Protein AF-A0A3P6TK53-F1 (afdb_monomer_lite)

Foldseek 3Di:
DVVLLCCCPVPPPSVVVQLPDLPVCVVLVVLLLLLLVCLVPVVDPQVVSPLSNLSSLQSLLSQLLDPSSLQSQQVAKDQDQCSNPVVDRPGIGGNNLSLLVSLLSNLLSCLVHPVDLSSNVSSLLSLLSSLLNDFLHDLVSLLSLVVSLVSLVVVLVVLVVVLVVVVVPDPDDPPVNVVSVVSNVSSVVSNLSSLSSLQSNCLRYQLRCLSNLVNCLVVVVSLVVCCPPPSCPQSSVQSVVSNVQLVVQLVVDDPPDDPVVSSVSSNVSSVVDDSPPHDDDDRSRDHDDDDPVCCLVVVVVVVLCCCVVPPDDDDLVPDPPDDSVSND

Radius of gyration: 22.24 Å; chains: 1; bounding box: 60×51×64 Å

Structure (mmCIF, N/CA/C/O backbone):
data_AF-A0A3P6TK53-F1
#
_entry.id   AF-A0A3P6TK53-F1
#
loop_
_atom_site.group_PDB
_atom_site.id
_atom_site.type_symbol
_atom_site.label_atom_id
_atom_site.label_alt_id
_atom_site.label_comp_id
_atom_site.label_asym_id
_atom_site.label_entity_id
_atom_site.label_seq_id
_atom_site.pdbx_PDB_ins_code
_atom_site.Cartn_x
_atom_site.Cartn_y
_atom_site.Cartn_z
_atom_site.occupancy
_atom_site.B_iso_or_equiv
_atom_site.auth_seq_id
_atom_site.auth_comp_id
_atom_site.auth_asym_id
_atom_site.auth_atom_id
_atom_site.pdbx_PDB_model_num
ATOM 1 N N . MET A 1 1 ? 10.081 -8.784 -17.704 1.00 89.56 1 MET A N 1
ATOM 2 C CA . MET A 1 1 ? 9.456 -7.569 -17.137 1.00 89.56 1 MET A CA 1
ATOM 3 C C . MET A 1 1 ? 9.250 -6.487 -18.185 1.00 89.56 1 MET A C 1
ATOM 5 O O . MET A 1 1 ? 8.105 -6.107 -18.363 1.00 89.56 1 MET A O 1
ATOM 9 N N . LEU A 1 2 ? 10.278 -6.064 -18.935 1.00 90.94 2 LEU A N 1
ATOM 10 C CA . LEU A 1 2 ? 10.131 -5.033 -19.982 1.00 90.94 2 LEU A CA 1
ATOM 11 C C . LEU A 1 2 ? 8.983 -5.291 -20.967 1.00 90.94 2 LEU A C 1
ATOM 13 O O . LEU A 1 2 ? 8.148 -4.424 -21.183 1.00 90.94 2 LEU A O 1
ATOM 17 N N . PHE A 1 3 ? 8.911 -6.504 -21.519 1.00 92.56 3 PHE A N 1
ATOM 18 C CA . PHE A 1 3 ? 7.850 -6.872 -22.457 1.00 92.56 3 PHE A CA 1
ATOM 19 C C . PHE A 1 3 ? 6.448 -6.777 -21.836 1.00 92.56 3 PHE A C 1
ATOM 21 O O . PHE A 1 3 ? 5.537 -6.236 -22.452 1.00 92.56 3 PHE A O 1
ATOM 28 N N . LEU A 1 4 ? 6.292 -7.238 -20.589 1.00 95.00 4 LEU A N 1
ATOM 29 C CA . LEU A 1 4 ? 5.027 -7.142 -19.857 1.00 95.00 4 LEU A CA 1
ATOM 30 C C . LEU A 1 4 ? 4.615 -5.680 -19.643 1.00 95.00 4 LEU A C 1
ATOM 32 O O . LEU A 1 4 ? 3.465 -5.337 -19.899 1.00 95.00 4 LEU A O 1
ATOM 36 N N . TYR A 1 5 ? 5.556 -4.832 -19.222 1.00 94.44 5 TYR A N 1
ATOM 37 C CA . TYR A 1 5 ? 5.340 -3.390 -19.107 1.00 94.44 5 TYR A CA 1
ATOM 38 C C . TYR A 1 5 ? 4.863 -2.794 -20.438 1.00 94.44 5 TYR A C 1
ATOM 40 O O . TYR A 1 5 ? 3.808 -2.168 -20.475 1.00 94.44 5 TYR A O 1
ATOM 48 N N . MET A 1 6 ? 5.583 -3.049 -21.537 1.00 92.88 6 MET A N 1
ATOM 49 C CA . MET A 1 6 ? 5.241 -2.507 -22.856 1.00 92.88 6 MET A CA 1
ATOM 50 C C . MET A 1 6 ? 3.838 -2.923 -23.300 1.00 92.88 6 MET A C 1
ATOM 52 O O . MET A 1 6 ? 3.076 -2.086 -23.779 1.00 92.88 6 MET A O 1
ATOM 56 N N . LEU A 1 7 ? 3.470 -4.193 -23.105 1.00 96.31 7 LEU A N 1
ATOM 57 C CA . LEU A 1 7 ? 2.136 -4.682 -23.444 1.00 96.31 7 LEU A CA 1
ATOM 58 C C . LEU A 1 7 ? 1.043 -4.034 -22.585 1.00 96.31 7 LEU A C 1
ATOM 60 O O . LEU A 1 7 ? 0.040 -3.587 -23.128 1.00 96.31 7 LEU A O 1
ATOM 64 N N . LEU A 1 8 ? 1.222 -3.951 -21.265 1.00 95.56 8 LEU A N 1
ATOM 65 C CA . LEU A 1 8 ? 0.212 -3.362 -20.376 1.00 95.56 8 LEU A CA 1
ATOM 66 C C . LEU A 1 8 ? 0.068 -1.847 -20.566 1.00 95.56 8 LEU A C 1
ATOM 68 O O . LEU A 1 8 ? -1.042 -1.315 -20.500 1.00 95.56 8 LEU A O 1
ATOM 72 N N . HIS A 1 9 ? 1.177 -1.147 -20.799 1.00 93.94 9 HIS A N 1
ATOM 73 C CA . HIS A 1 9 ? 1.177 0.301 -20.940 1.00 93.94 9 HIS A CA 1
ATOM 74 C C . HIS A 1 9 ? 0.679 0.739 -22.325 1.00 93.94 9 HIS A C 1
ATOM 76 O O . HIS A 1 9 ? -0.240 1.554 -22.416 1.00 93.94 9 HIS A O 1
ATOM 82 N N . ARG A 1 10 ? 1.237 0.171 -23.405 1.00 94.00 10 ARG A N 1
ATOM 83 C CA . ARG A 1 10 ? 0.987 0.626 -24.786 1.00 94.00 10 ARG A CA 1
ATOM 84 C C . ARG A 1 10 ? -0.174 -0.090 -25.477 1.00 94.00 10 ARG A C 1
ATOM 86 O O . ARG A 1 10 ? -0.732 0.461 -26.421 1.00 94.00 10 ARG A O 1
ATOM 93 N N . ASN A 1 11 ? -0.556 -1.294 -25.043 1.00 96.00 11 ASN A N 1
ATOM 94 C CA . ASN A 1 11 ? -1.630 -2.065 -25.672 1.00 96.00 11 ASN A CA 1
ATOM 95 C C . ASN A 1 11 ? -2.849 -2.181 -24.744 1.00 96.00 11 ASN A C 1
ATOM 97 O O . ASN A 1 11 ? -2.966 -3.097 -23.929 1.00 96.00 11 ASN A O 1
ATOM 101 N N . VAL A 1 12 ? -3.800 -1.259 -24.920 1.00 94.25 12 VAL A N 1
ATOM 102 C CA . VAL A 1 12 ? -5.053 -1.222 -24.146 1.00 94.25 12 VAL A CA 1
ATOM 103 C C . VAL A 1 12 ? -5.859 -2.517 -24.304 1.00 94.25 12 VAL A C 1
ATOM 105 O O . VAL A 1 12 ? -6.433 -2.995 -23.330 1.00 94.25 12 VAL A O 1
ATOM 108 N N . GLY A 1 13 ? -5.860 -3.131 -25.492 1.00 96.69 13 GLY A N 1
ATOM 109 C CA . GLY A 1 13 ? -6.546 -4.405 -25.729 1.00 96.69 13 GLY A CA 1
ATOM 110 C C . GLY A 1 13 ? -5.960 -5.546 -24.896 1.00 96.69 13 GLY A C 1
ATOM 111 O O . GLY A 1 13 ? -6.702 -6.285 -24.251 1.00 96.69 13 GLY A O 1
ATOM 112 N N . PHE A 1 14 ? -4.629 -5.648 -24.841 1.00 96.12 14 PHE A N 1
ATOM 113 C CA . PHE A 1 14 ? -3.950 -6.619 -23.982 1.00 96.12 14 PHE A CA 1
ATOM 114 C C . PHE A 1 14 ? -4.209 -6.340 -22.499 1.00 96.12 14 PHE A C 1
ATOM 116 O O . PHE A 1 14 ? -4.504 -7.271 -21.751 1.00 96.12 14 PHE A O 1
ATOM 123 N N . ARG A 1 15 ? -4.153 -5.072 -22.071 1.00 95.50 15 ARG A N 1
ATOM 124 C CA . ARG A 1 15 ? -4.458 -4.686 -20.686 1.00 95.50 15 ARG A CA 1
ATOM 125 C C . ARG A 1 15 ? -5.877 -5.094 -20.285 1.00 95.50 15 ARG A C 1
ATOM 127 O O . ARG A 1 15 ? -6.039 -5.769 -19.274 1.00 95.50 15 ARG A O 1
ATOM 134 N N . ASN A 1 16 ? -6.879 -4.774 -21.102 1.00 94.56 16 ASN A N 1
ATOM 135 C CA . ASN A 1 16 ? -8.273 -5.148 -20.846 1.00 94.56 16 ASN A CA 1
ATOM 136 C C . ASN A 1 16 ? -8.457 -6.671 -20.821 1.00 94.56 16 ASN A C 1
ATOM 138 O O . ASN A 1 16 ? -9.154 -7.201 -19.957 1.00 94.56 16 ASN A O 1
ATOM 142 N N . TYR A 1 17 ? -7.791 -7.391 -21.730 1.00 94.00 17 TYR A N 1
ATOM 143 C CA . TYR A 1 17 ? -7.782 -8.850 -21.714 1.00 94.00 17 TYR A CA 1
ATOM 144 C C . TYR A 1 17 ? -7.223 -9.394 -20.396 1.00 94.00 17 TYR A C 1
ATOM 146 O O . TYR A 1 17 ? -7.863 -10.249 -19.792 1.00 94.00 17 TYR A O 1
ATOM 154 N N . VAL A 1 18 ? -6.078 -8.889 -19.921 1.00 93.88 18 VAL A N 1
ATOM 155 C CA . VAL A 1 18 ? -5.490 -9.301 -18.637 1.00 93.88 18 VAL A CA 1
ATOM 156 C C . VAL A 1 18 ? -6.459 -9.034 -17.489 1.00 93.88 18 VAL A C 1
ATOM 158 O O . VAL A 1 18 ? -6.739 -9.958 -16.730 1.00 93.88 18 VAL A O 1
ATOM 161 N N . LEU A 1 19 ? -7.013 -7.822 -17.401 1.00 93.12 19 LEU A N 1
ATOM 162 C CA . LEU A 1 19 ? -7.935 -7.415 -16.333 1.00 93.12 19 LEU A CA 1
ATOM 163 C C . LEU A 1 19 ? -9.238 -8.231 -16.316 1.00 93.12 19 LEU A C 1
ATOM 165 O O . LEU A 1 19 ? -9.807 -8.435 -15.254 1.00 93.12 19 LEU A O 1
ATOM 169 N N . SER A 1 20 ? -9.672 -8.783 -17.453 1.00 91.12 20 SER A N 1
ATOM 170 C CA . SER A 1 20 ? -10.846 -9.671 -17.520 1.00 91.12 20 SER A CA 1
ATOM 171 C C . SER A 1 20 ? -10.611 -11.105 -17.013 1.00 91.12 20 SER A C 1
ATOM 173 O O . SER A 1 20 ? -11.550 -11.901 -16.947 1.00 91.12 20 SER A O 1
ATOM 175 N N . ARG A 1 21 ? -9.367 -11.490 -16.689 1.00 90.19 21 ARG A N 1
ATOM 176 C CA . ARG A 1 21 ? -9.045 -12.860 -16.257 1.00 90.19 21 ARG A CA 1
ATOM 177 C C . ARG A 1 21 ? -9.350 -13.058 -14.775 1.00 90.19 21 ARG A C 1
ATOM 179 O O . ARG A 1 21 ? -9.075 -12.202 -13.950 1.00 90.19 21 ARG A O 1
ATOM 186 N N . ILE A 1 22 ? -9.808 -14.258 -14.426 1.00 83.06 22 ILE A N 1
ATOM 187 C CA . ILE A 1 22 ? -10.027 -14.671 -13.028 1.00 83.06 22 ILE A CA 1
ATOM 188 C C . ILE A 1 2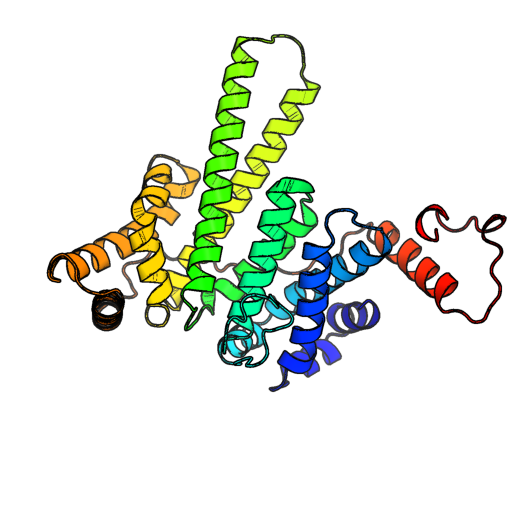2 ? -8.741 -15.097 -12.307 1.00 83.06 22 ILE A C 1
ATOM 190 O O . ILE A 1 22 ? -8.696 -15.108 -11.088 1.00 83.06 22 ILE A O 1
ATOM 194 N N . ASN A 1 23 ? -7.702 -15.469 -13.059 1.00 90.81 23 ASN A N 1
ATOM 195 C CA . ASN A 1 23 ? -6.473 -16.078 -12.545 1.00 90.81 23 ASN A CA 1
ATOM 196 C C . ASN A 1 23 ? -5.289 -15.089 -12.551 1.00 90.81 23 ASN A C 1
ATOM 198 O O . ASN A 1 23 ? -4.189 -15.411 -13.026 1.00 90.81 23 ASN A O 1
ATOM 202 N N . LEU A 1 24 ? -5.554 -13.853 -12.115 1.00 91.94 24 LEU A N 1
ATOM 203 C CA . LEU A 1 24 ? -4.608 -12.731 -12.123 1.00 91.94 24 LEU A CA 1
ATOM 204 C C . LEU A 1 24 ? -3.374 -12.994 -11.254 1.00 91.94 24 LEU A C 1
ATOM 206 O O . LEU A 1 24 ? -2.284 -12.519 -11.573 1.00 91.94 24 LEU A O 1
ATOM 210 N N . GLU A 1 25 ? -3.494 -13.813 -10.212 1.00 94.44 25 GLU A N 1
ATOM 211 C CA . GLU A 1 25 ? -2.391 -14.219 -9.345 1.00 94.44 25 GLU A CA 1
ATOM 212 C C . GLU A 1 25 ? -1.242 -14.876 -10.112 1.00 94.44 25 GLU A C 1
ATOM 214 O O . GLU A 1 25 ? -0.083 -14.682 -9.751 1.00 94.44 25 GLU A O 1
ATOM 219 N N . LYS A 1 26 ? -1.522 -15.571 -11.224 1.00 94.25 26 LYS A N 1
ATOM 220 C CA . LYS A 1 26 ? -0.471 -16.174 -12.063 1.00 94.25 26 LYS A CA 1
ATOM 221 C C . LYS A 1 26 ? 0.441 -15.132 -12.712 1.00 94.25 26 LYS A C 1
ATOM 223 O O . LYS A 1 26 ? 1.589 -15.442 -13.019 1.00 94.25 26 LYS A O 1
ATOM 228 N N . LEU A 1 27 ? -0.060 -13.915 -12.923 1.00 95.56 27 LEU A N 1
ATOM 229 C CA . LEU A 1 27 ? 0.718 -12.783 -13.425 1.00 95.56 27 LEU A CA 1
ATOM 230 C C . LEU A 1 27 ? 1.320 -11.970 -12.276 1.00 95.56 27 LEU A C 1
ATOM 232 O O . LEU A 1 27 ? 2.499 -11.627 -12.310 1.00 95.56 27 LEU A O 1
ATOM 236 N N . VAL A 1 28 ? 0.510 -11.664 -11.262 1.00 96.94 28 VAL A N 1
ATOM 237 C CA . VAL A 1 28 ? 0.869 -10.739 -10.181 1.00 96.94 28 VAL A CA 1
ATOM 238 C C . VAL A 1 28 ? 1.881 -11.357 -9.220 1.00 96.94 28 VAL A C 1
ATOM 240 O O . VAL A 1 28 ? 2.810 -10.676 -8.797 1.00 96.94 28 VAL A O 1
ATOM 243 N N . LEU A 1 29 ? 1.756 -12.645 -8.886 1.00 96.31 29 LEU A N 1
ATOM 244 C CA . LEU A 1 29 ? 2.629 -13.286 -7.902 1.00 96.31 29 LEU A CA 1
ATOM 245 C C . LEU A 1 29 ? 4.108 -13.294 -8.344 1.00 96.31 29 LEU A C 1
ATOM 247 O O . LEU A 1 29 ? 4.950 -12.863 -7.555 1.00 96.31 29 LEU A O 1
ATOM 251 N N . PRO A 1 30 ? 4.464 -13.651 -9.599 1.00 96.06 30 PRO A N 1
ATOM 252 C CA . PRO A 1 30 ? 5.833 -13.480 -10.093 1.00 96.06 30 PRO A CA 1
ATOM 253 C C . PRO A 1 30 ? 6.341 -12.031 -10.038 1.00 96.06 30 PRO A C 1
ATOM 255 O O . PRO A 1 30 ? 7.507 -11.802 -9.718 1.00 96.06 30 PRO A O 1
ATOM 258 N N . VAL A 1 31 ? 5.479 -11.046 -10.317 1.00 96.88 31 VAL A N 1
ATOM 259 C CA . VAL A 1 31 ? 5.827 -9.614 -10.235 1.00 96.88 31 VAL A CA 1
ATOM 260 C C . VAL A 1 31 ? 6.132 -9.217 -8.783 1.00 96.88 31 VAL A C 1
ATOM 262 O O . VAL A 1 31 ? 7.132 -8.547 -8.522 1.00 96.88 31 VAL A O 1
ATOM 265 N N . LEU A 1 32 ? 5.341 -9.697 -7.819 1.00 96.56 32 LEU A N 1
ATOM 266 C CA . LEU A 1 32 ? 5.585 -9.481 -6.390 1.00 96.56 32 LEU A CA 1
ATOM 267 C C . LEU A 1 32 ? 6.860 -10.159 -5.888 1.00 96.56 32 LEU A C 1
ATOM 269 O O . LEU A 1 32 ? 7.554 -9.588 -5.047 1.00 96.56 32 LEU A O 1
ATOM 273 N N . ILE A 1 33 ? 7.205 -11.337 -6.410 1.00 94.12 33 ILE A N 1
ATOM 274 C CA . ILE A 1 33 ? 8.465 -12.016 -6.082 1.00 94.12 33 ILE A CA 1
ATOM 275 C C . ILE A 1 33 ? 9.661 -11.175 -6.548 1.00 94.12 33 ILE A C 1
ATOM 277 O O . ILE A 1 33 ? 10.607 -10.991 -5.782 1.00 94.12 33 ILE A O 1
ATOM 281 N N . VAL A 1 34 ? 9.606 -10.605 -7.761 1.00 93.19 34 VAL A N 1
ATOM 282 C CA . VAL A 1 34 ? 10.645 -9.685 -8.268 1.00 93.19 34 VAL A CA 1
ATOM 283 C C . VAL A 1 34 ? 10.807 -8.482 -7.337 1.00 93.19 34 VAL A C 1
ATOM 285 O O . VAL A 1 34 ? 11.928 -8.163 -6.936 1.00 93.19 34 VAL A O 1
ATOM 288 N N . LEU A 1 35 ? 9.696 -7.856 -6.942 1.00 92.94 35 LEU A N 1
ATOM 289 C CA . LEU A 1 35 ? 9.684 -6.722 -6.014 1.00 92.94 35 LEU A CA 1
ATOM 290 C C . LEU A 1 35 ? 10.264 -7.084 -4.641 1.00 92.94 35 LEU A C 1
ATOM 292 O O . LEU A 1 35 ? 11.129 -6.378 -4.120 1.00 92.94 35 LEU A O 1
ATOM 296 N N . ASN A 1 36 ? 9.829 -8.202 -4.062 1.00 91.50 36 ASN A N 1
ATOM 297 C CA . ASN A 1 36 ? 10.272 -8.646 -2.744 1.00 91.50 36 ASN A CA 1
ATOM 298 C C . ASN A 1 36 ? 11.761 -9.013 -2.721 1.00 91.50 36 ASN A C 1
ATOM 300 O O . ASN A 1 36 ? 12.475 -8.628 -1.794 1.00 91.50 36 ASN A O 1
ATOM 304 N N . ASN A 1 37 ? 12.241 -9.722 -3.743 1.00 88.62 37 ASN A N 1
ATOM 305 C CA . ASN A 1 37 ? 13.650 -10.093 -3.853 1.00 88.62 37 ASN A CA 1
ATOM 306 C C . ASN A 1 37 ? 14.525 -8.855 -4.052 1.00 88.62 37 ASN A C 1
ATOM 308 O O . ASN A 1 37 ? 15.522 -8.693 -3.350 1.00 88.62 37 ASN A O 1
ATOM 312 N N . GLY A 1 38 ? 14.104 -7.939 -4.929 1.00 82.12 38 GLY A N 1
ATOM 313 C CA . GLY A 1 38 ? 14.791 -6.667 -5.132 1.00 82.12 38 GLY A CA 1
ATOM 314 C C . GLY A 1 38 ? 14.900 -5.838 -3.851 1.00 82.12 38 GLY A C 1
ATOM 315 O O . GLY A 1 38 ? 15.969 -5.313 -3.556 1.00 82.12 38 GLY A O 1
ATOM 316 N N . ALA A 1 39 ? 13.840 -5.803 -3.036 1.00 75.75 39 ALA A N 1
ATOM 317 C CA . ALA A 1 39 ? 13.853 -5.126 -1.741 1.00 75.75 39 ALA A CA 1
ATOM 318 C C . ALA A 1 39 ? 14.865 -5.745 -0.756 1.00 75.75 39 ALA A C 1
ATOM 320 O O . ALA A 1 39 ? 15.565 -5.027 -0.041 1.00 75.75 39 ALA A O 1
ATOM 321 N N . ARG A 1 40 ? 14.972 -7.081 -0.711 1.00 73.69 40 ARG A N 1
ATOM 322 C CA . ARG A 1 40 ? 15.894 -7.795 0.195 1.00 73.69 40 ARG A CA 1
ATOM 323 C C . ARG A 1 40 ? 17.361 -7.618 -0.195 1.00 73.69 40 ARG A C 1
ATOM 325 O O . ARG A 1 40 ? 18.215 -7.569 0.686 1.00 73.69 40 ARG A O 1
ATOM 332 N N . SER A 1 41 ? 17.650 -7.478 -1.485 1.00 64.06 41 SER A N 1
ATOM 333 C CA . SER A 1 41 ? 19.010 -7.311 -2.007 1.00 64.06 41 SER A CA 1
ATOM 334 C C . SER A 1 41 ? 19.598 -5.901 -1.830 1.00 64.06 41 SER A C 1
ATOM 336 O O . SER A 1 41 ? 20.742 -5.685 -2.225 1.00 64.06 41 SER A O 1
ATOM 338 N N . SER A 1 42 ? 18.886 -4.960 -1.188 1.00 51.78 42 SER A N 1
ATOM 339 C CA . SER A 1 42 ? 19.308 -3.566 -0.913 1.00 51.78 42 SER A CA 1
ATOM 340 C C . SER A 1 42 ? 20.486 -3.407 0.078 1.00 51.78 42 SER A C 1
ATOM 342 O O . SER A 1 42 ? 20.480 -2.534 0.954 1.00 51.78 42 SER A O 1
ATOM 344 N N . GLY A 1 43 ? 21.496 -4.272 -0.019 1.00 48.94 43 GLY A N 1
ATOM 345 C CA . GLY A 1 43 ? 22.878 -4.009 0.392 1.00 48.94 43 GLY A CA 1
ATOM 346 C C . GLY A 1 43 ? 23.735 -3.480 -0.764 1.00 48.94 43 GLY A C 1
ATOM 347 O O . GLY A 1 43 ? 24.624 -2.678 -0.522 1.00 48.94 43 GLY A O 1
ATOM 348 N N . MET A 1 44 ? 23.411 -3.841 -2.010 1.00 42.66 44 MET A N 1
ATOM 349 C CA . MET A 1 44 ? 23.908 -3.206 -3.232 1.00 42.66 44 MET A CA 1
ATOM 350 C C . MET A 1 44 ? 22.809 -3.327 -4.282 1.00 42.66 44 MET A C 1
ATOM 352 O O . MET A 1 44 ? 22.547 -4.418 -4.792 1.00 42.66 44 MET A O 1
ATOM 356 N N . ILE A 1 45 ? 22.137 -2.219 -4.607 1.00 48.94 45 ILE A N 1
ATOM 357 C CA . ILE A 1 45 ? 21.358 -2.156 -5.844 1.00 48.94 45 ILE A CA 1
ATOM 358 C C . ILE A 1 45 ? 22.386 -2.169 -6.975 1.00 48.94 45 ILE A C 1
ATOM 360 O O . ILE A 1 45 ? 22.803 -1.135 -7.484 1.00 48.94 45 ILE A O 1
ATOM 364 N N . ASN A 1 46 ? 22.826 -3.362 -7.353 1.00 53.41 46 ASN A N 1
ATOM 365 C CA . ASN A 1 46 ? 23.445 -3.560 -8.643 1.00 53.41 46 ASN A CA 1
ATOM 366 C C . ASN A 1 46 ? 22.423 -3.082 -9.690 1.00 53.41 46 ASN A C 1
ATOM 368 O O . ASN A 1 46 ? 21.261 -3.506 -9.655 1.00 53.41 46 ASN A O 1
ATOM 372 N N . SER A 1 47 ? 22.841 -2.200 -10.606 1.00 55.03 47 SER A N 1
ATOM 373 C CA . SER A 1 47 ? 22.005 -1.620 -11.680 1.00 55.03 47 SER A CA 1
ATOM 374 C C . SER A 1 47 ? 21.139 -2.668 -12.406 1.00 55.03 47 SER A C 1
ATOM 376 O O . SER A 1 47 ? 20.034 -2.379 -12.883 1.00 55.03 47 SER A O 1
ATOM 378 N N . TYR A 1 48 ? 21.605 -3.918 -12.452 1.00 58.03 48 TYR A N 1
ATOM 379 C CA . TYR A 1 48 ? 20.889 -5.092 -12.950 1.00 58.03 48 TYR A CA 1
ATOM 380 C C . TYR A 1 48 ? 19.480 -5.256 -12.364 1.00 58.03 48 TYR A C 1
ATOM 382 O O . TYR A 1 48 ? 18.506 -5.315 -13.118 1.00 58.03 48 TYR A O 1
ATOM 390 N N . ASN A 1 49 ? 19.348 -5.253 -11.035 1.00 69.88 49 ASN A N 1
ATOM 391 C CA . ASN A 1 49 ? 18.078 -5.542 -10.363 1.00 69.88 49 ASN A CA 1
ATOM 392 C C . ASN A 1 49 ? 17.158 -4.321 -10.274 1.00 69.88 49 ASN A C 1
ATOM 394 O O . ASN A 1 49 ? 15.940 -4.488 -10.210 1.00 69.88 49 ASN A O 1
ATOM 398 N N . ALA A 1 50 ? 17.712 -3.105 -10.331 1.00 79.12 50 ALA A N 1
ATOM 399 C CA . ALA A 1 50 ? 16.939 -1.870 -10.209 1.00 79.12 50 ALA A CA 1
ATOM 400 C C . ALA A 1 50 ? 15.845 -1.780 -11.284 1.00 79.12 50 ALA A C 1
ATOM 402 O O . ALA A 1 50 ? 14.671 -1.610 -10.968 1.00 79.12 50 ALA A O 1
ATOM 403 N N . HIS A 1 51 ? 16.208 -2.006 -12.551 1.00 85.56 51 HIS A N 1
ATOM 404 C CA . HIS A 1 51 ? 15.276 -1.925 -13.680 1.00 85.56 51 HIS A CA 1
ATOM 405 C C . HIS A 1 51 ? 14.092 -2.890 -13.538 1.00 85.56 51 HIS A C 1
ATOM 407 O O . HIS A 1 51 ? 12.953 -2.535 -13.828 1.00 85.56 51 HIS A O 1
ATOM 413 N N . HIS A 1 52 ? 14.349 -4.109 -13.051 1.00 87.25 52 HIS A N 1
ATOM 414 C CA . HIS A 1 52 ? 13.299 -5.098 -12.822 1.00 87.25 52 HIS A CA 1
ATOM 415 C C . HIS A 1 52 ? 12.356 -4.683 -11.691 1.00 87.25 52 HIS A C 1
ATOM 417 O O . HIS A 1 52 ? 11.151 -4.881 -11.827 1.00 87.25 52 HIS A O 1
ATOM 423 N N . VAL A 1 53 ? 12.882 -4.089 -10.615 1.00 90.25 53 VAL A N 1
ATOM 424 C CA . VAL A 1 53 ? 12.083 -3.572 -9.493 1.00 90.25 53 VAL A CA 1
ATOM 425 C C . VAL A 1 53 ? 11.189 -2.421 -9.947 1.00 90.25 53 VAL A C 1
ATOM 427 O O . VAL A 1 53 ? 9.987 -2.472 -9.702 1.00 90.25 53 VAL A O 1
ATOM 430 N N . TYR A 1 54 ? 11.736 -1.433 -10.663 1.00 91.81 54 TYR A N 1
ATOM 431 C CA . TYR A 1 54 ? 10.953 -0.308 -11.185 1.00 91.81 54 TYR A CA 1
ATOM 432 C C . TYR A 1 54 ? 9.852 -0.772 -12.136 1.00 91.81 54 TYR A C 1
ATOM 434 O O . TYR A 1 54 ? 8.695 -0.405 -11.961 1.00 91.81 54 TYR A O 1
ATOM 442 N N . LEU A 1 55 ? 10.173 -1.644 -13.097 1.00 93.62 55 LEU A N 1
ATOM 443 C CA . LEU A 1 55 ? 9.172 -2.157 -14.033 1.00 93.62 55 LEU A CA 1
ATOM 444 C C . LEU A 1 55 ? 8.103 -2.996 -13.338 1.00 93.62 55 LEU A C 1
ATOM 446 O O . LEU A 1 55 ? 6.933 -2.898 -13.689 1.00 93.62 55 LEU A O 1
ATOM 450 N N . ALA A 1 56 ? 8.480 -3.803 -12.347 1.00 95.75 56 ALA A N 1
ATOM 451 C CA . ALA A 1 56 ? 7.519 -4.568 -11.566 1.00 95.75 56 ALA A CA 1
ATOM 452 C C . ALA A 1 56 ? 6.592 -3.652 -10.748 1.00 95.75 56 ALA A C 1
ATOM 454 O O . ALA A 1 56 ? 5.391 -3.903 -10.691 1.00 95.75 56 ALA A O 1
ATOM 455 N N . LEU A 1 57 ? 7.118 -2.562 -10.179 1.00 95.81 57 LEU A N 1
ATOM 456 C CA . LEU A 1 57 ? 6.326 -1.555 -9.471 1.00 95.81 57 LEU A CA 1
ATOM 457 C C . LEU A 1 57 ? 5.331 -0.870 -10.412 1.00 95.81 57 LEU A C 1
ATOM 459 O O . LEU A 1 57 ? 4.147 -0.807 -10.096 1.00 95.81 57 LEU A O 1
ATOM 463 N N . ILE A 1 58 ? 5.795 -0.427 -11.584 1.00 95.38 58 ILE A N 1
ATOM 464 C CA . ILE A 1 58 ? 4.952 0.194 -12.616 1.00 95.38 58 ILE A CA 1
ATOM 465 C C . ILE A 1 58 ? 3.845 -0.766 -13.061 1.00 95.38 58 ILE A C 1
ATOM 467 O O . ILE A 1 58 ? 2.699 -0.356 -13.196 1.00 95.38 58 ILE A O 1
ATOM 471 N N . VAL A 1 59 ? 4.157 -2.052 -13.254 1.00 97.50 59 VAL A N 1
ATOM 472 C CA . VAL A 1 59 ? 3.152 -3.064 -13.612 1.00 97.50 59 VAL A CA 1
ATOM 473 C C . VAL A 1 59 ? 2.053 -3.148 -12.553 1.00 97.50 59 VAL A C 1
ATOM 475 O O . VAL A 1 59 ? 0.880 -3.131 -12.913 1.00 97.50 59 VAL A O 1
ATOM 478 N N . ILE A 1 60 ? 2.399 -3.208 -11.262 1.00 98.19 60 ILE A N 1
ATOM 479 C CA . ILE A 1 60 ? 1.385 -3.230 -10.197 1.00 98.19 60 ILE A CA 1
ATOM 480 C C . ILE A 1 60 ? 0.610 -1.910 -10.141 1.00 98.19 60 ILE A C 1
ATOM 482 O O . ILE A 1 60 ? -0.604 -1.947 -9.962 1.00 98.19 60 ILE A O 1
ATOM 486 N N . LEU A 1 61 ? 1.272 -0.766 -10.339 1.00 98.06 61 LEU A N 1
ATOM 487 C CA . LEU A 1 61 ? 0.602 0.533 -10.384 1.00 98.06 61 LEU A CA 1
ATOM 488 C C . LEU A 1 61 ? -0.434 0.586 -11.516 1.00 98.06 61 LEU A C 1
ATOM 490 O O . LEU A 1 61 ? -1.591 0.872 -11.233 1.00 98.06 61 LEU A O 1
ATOM 494 N N . ILE A 1 62 ? -0.061 0.214 -12.747 1.00 97.56 62 ILE A N 1
ATOM 495 C CA . ILE A 1 62 ? -0.976 0.162 -13.902 1.00 97.56 62 ILE A CA 1
ATOM 496 C C . ILE A 1 62 ? -2.163 -0.767 -13.625 1.00 97.56 62 ILE A C 1
ATOM 498 O O . ILE A 1 62 ? -3.294 -0.440 -13.970 1.00 97.56 62 ILE A O 1
ATOM 502 N N . LEU A 1 63 ? -1.923 -1.933 -13.017 1.00 97.88 63 LEU A N 1
ATOM 503 C CA . LEU A 1 63 ? -3.003 -2.863 -12.676 1.00 97.88 63 LEU A CA 1
ATOM 504 C C . LEU A 1 63 ? -3.921 -2.296 -11.583 1.00 97.88 63 LEU A C 1
ATOM 506 O O . LEU A 1 63 ? -5.129 -2.480 -11.662 1.00 97.88 63 LEU A O 1
ATOM 510 N N . SER A 1 64 ? -3.369 -1.573 -10.603 1.00 98.12 64 SER A N 1
ATOM 511 C CA . SER A 1 64 ? -4.143 -0.950 -9.521 1.00 98.12 64 SER A CA 1
ATOM 512 C C . SER A 1 64 ? -5.053 0.193 -9.979 1.00 98.12 64 SER A C 1
ATOM 514 O O . SER A 1 64 ? -5.935 0.585 -9.230 1.00 98.12 64 SER A O 1
ATOM 516 N N . GLU A 1 65 ? -4.876 0.724 -11.193 1.00 97.25 65 GLU A N 1
ATOM 517 C CA . GLU A 1 65 ? -5.783 1.739 -11.756 1.00 97.25 65 GLU A CA 1
ATOM 518 C C . GLU A 1 65 ? -7.201 1.201 -12.010 1.00 97.25 65 GLU A C 1
ATOM 520 O O . GLU A 1 65 ? -8.127 1.989 -12.209 1.00 97.25 65 GLU A O 1
ATOM 525 N N . ASP A 1 66 ? -7.367 -0.124 -12.045 1.00 97.06 66 ASP A N 1
ATOM 526 C CA . ASP A 1 66 ? -8.627 -0.795 -12.336 1.00 97.06 66 ASP A CA 1
ATOM 527 C C . ASP A 1 66 ? -9.327 -1.304 -11.064 1.00 97.06 66 ASP A C 1
ATOM 529 O O . ASP A 1 66 ? -8.782 -2.073 -10.267 1.00 97.06 66 ASP A O 1
ATOM 533 N N . ASP A 1 67 ? -10.587 -0.904 -10.905 1.00 95.88 67 ASP A N 1
ATOM 534 C CA . ASP A 1 67 ? -11.427 -1.243 -9.755 1.00 95.88 67 ASP A CA 1
ATOM 535 C C . ASP A 1 67 ? -11.665 -2.758 -9.619 1.00 95.88 67 ASP A C 1
ATOM 537 O O . ASP A 1 67 ? -11.703 -3.304 -8.508 1.00 95.88 67 ASP A O 1
ATOM 541 N N . PHE A 1 68 ? -11.812 -3.465 -10.746 1.00 95.38 68 PHE A N 1
ATOM 542 C CA . PHE A 1 68 ? -12.038 -4.908 -10.745 1.00 95.38 68 PHE A CA 1
ATOM 543 C C . PHE A 1 68 ? -10.789 -5.656 -10.273 1.00 95.38 68 PHE A C 1
ATOM 545 O O . PHE A 1 68 ? -10.901 -6.531 -9.410 1.00 95.38 68 PHE A O 1
ATOM 552 N N . PHE A 1 69 ? -9.603 -5.267 -10.748 1.00 97.31 69 PHE A N 1
ATOM 553 C CA . PHE A 1 69 ? -8.335 -5.781 -10.232 1.00 97.31 69 PHE A CA 1
ATOM 554 C C . PHE A 1 69 ? -8.220 -5.591 -8.718 1.00 97.31 69 PHE A C 1
ATOM 556 O O . PHE A 1 69 ? -7.939 -6.556 -8.003 1.00 97.31 69 PHE A O 1
ATOM 563 N N . CYS A 1 70 ? -8.469 -4.376 -8.218 1.00 97.44 70 CYS A N 1
ATOM 564 C CA . CYS A 1 70 ? -8.364 -4.071 -6.792 1.00 97.44 70 CYS A CA 1
ATOM 565 C C . CYS A 1 70 ? -9.287 -4.960 -5.950 1.00 97.44 70 CYS A C 1
ATOM 567 O O . CYS A 1 70 ? -8.861 -5.518 -4.936 1.00 97.44 70 CYS A O 1
ATOM 569 N N . LYS A 1 71 ? -10.528 -5.168 -6.402 1.00 96.00 71 LYS A N 1
ATOM 570 C CA . LYS A 1 71 ? -11.477 -6.066 -5.737 1.00 96.00 71 LYS A CA 1
ATOM 571 C C . LYS A 1 71 ? -11.012 -7.526 -5.762 1.00 96.00 71 LYS A C 1
ATOM 573 O O . LYS A 1 71 ? -10.932 -8.158 -4.708 1.00 96.00 71 LYS A O 1
ATOM 578 N N . VAL A 1 72 ? -10.673 -8.055 -6.940 1.00 96.06 72 VAL A N 1
ATOM 579 C CA . VAL A 1 72 ? -10.261 -9.461 -7.110 1.00 96.06 72 VAL A CA 1
ATOM 580 C C . VAL A 1 72 ? -8.982 -9.765 -6.332 1.00 96.06 72 VAL A C 1
ATOM 582 O O . VAL A 1 72 ? -8.855 -10.847 -5.755 1.00 96.06 72 VAL A O 1
ATOM 585 N N . ALA A 1 73 ? -8.053 -8.810 -6.233 1.00 97.38 73 ALA A N 1
ATOM 586 C CA . ALA A 1 73 ? -6.835 -8.971 -5.449 1.00 97.38 73 ALA A CA 1
ATOM 587 C C . ALA A 1 73 ? -7.134 -9.290 -3.973 1.00 97.38 73 ALA A C 1
ATOM 589 O O . ALA A 1 73 ? -6.466 -10.139 -3.380 1.00 97.38 73 ALA A O 1
ATOM 590 N N . HIS A 1 74 ? -8.148 -8.665 -3.373 1.00 97.44 74 HIS A N 1
ATOM 591 C CA . HIS A 1 74 ? -8.530 -8.940 -1.983 1.00 97.44 74 HIS A CA 1
ATOM 592 C C . HIS A 1 74 ? -9.392 -10.199 -1.804 1.00 97.44 74 HIS A C 1
ATOM 594 O O . HIS A 1 74 ? -9.492 -10.699 -0.685 1.00 97.44 74 HIS A O 1
ATOM 600 N N . GLU A 1 75 ? -9.962 -10.744 -2.881 1.00 95.69 75 GLU A N 1
ATOM 601 C CA . GLU A 1 75 ? -10.748 -11.988 -2.870 1.00 95.69 75 GLU A CA 1
ATOM 602 C C . GLU A 1 75 ? -9.904 -13.234 -3.209 1.00 95.69 75 GLU A C 1
ATOM 604 O O . GLU A 1 75 ? -10.278 -14.355 -2.868 1.00 95.69 75 GLU A O 1
ATOM 609 N N . THR A 1 76 ? -8.736 -13.052 -3.832 1.00 96.44 76 THR A N 1
ATOM 610 C CA . THR A 1 76 ? -7.858 -14.151 -4.261 1.00 96.44 76 THR A CA 1
ATOM 611 C C . THR A 1 76 ? -6.917 -14.582 -3.137 1.00 96.44 76 THR A C 1
ATOM 613 O O . THR A 1 76 ? -6.003 -13.837 -2.784 1.00 96.44 76 THR A O 1
ATOM 616 N N . MET A 1 77 ? -7.096 -15.790 -2.594 1.00 96.88 77 MET A N 1
ATOM 617 C CA . MET A 1 77 ? -6.251 -16.333 -1.520 1.00 96.88 77 MET A CA 1
ATOM 618 C C . MET A 1 77 ? -5.014 -17.060 -2.062 1.00 96.88 77 MET A C 1
ATOM 620 O O . MET A 1 77 ? -5.103 -17.917 -2.941 1.00 96.88 77 MET A O 1
ATOM 624 N N . ILE A 1 78 ? -3.851 -16.741 -1.499 1.00 96.44 78 ILE A N 1
ATOM 625 C CA . ILE A 1 78 ? -2.552 -17.325 -1.830 1.00 96.44 78 ILE A CA 1
ATOM 626 C C . ILE A 1 78 ? -2.088 -18.189 -0.661 1.00 96.44 78 ILE A C 1
ATOM 628 O O . ILE A 1 78 ? -1.919 -17.704 0.457 1.00 96.44 78 ILE A O 1
ATOM 632 N N . LYS A 1 79 ? -1.867 -19.477 -0.937 1.00 93.31 79 LYS A N 1
ATOM 633 C CA . LYS A 1 79 ? -1.454 -20.470 0.068 1.00 93.31 79 LYS A CA 1
ATOM 634 C C . LYS A 1 79 ? 0.059 -20.532 0.251 1.00 93.31 79 LYS A C 1
ATOM 636 O O . LYS A 1 79 ? 0.539 -20.635 1.375 1.00 93.31 79 LYS A O 1
ATOM 641 N N . ASP A 1 80 ? 0.810 -20.462 -0.848 1.00 91.25 80 ASP A N 1
ATOM 642 C CA . ASP A 1 80 ? 2.270 -20.474 -0.795 1.00 91.25 80 ASP A CA 1
ATOM 643 C C . ASP A 1 80 ? 2.828 -19.056 -0.615 1.00 91.25 80 ASP A C 1
ATOM 645 O O . ASP A 1 80 ? 2.847 -18.232 -1.533 1.00 91.25 80 ASP A O 1
ATOM 649 N N . THR A 1 81 ? 3.293 -18.786 0.602 1.00 93.25 81 THR A N 1
ATOM 650 C CA . THR A 1 81 ? 3.922 -17.520 0.999 1.00 93.25 81 THR A CA 1
ATOM 651 C C . THR A 1 81 ? 5.390 -17.682 1.391 1.00 93.25 81 THR A C 1
ATOM 653 O O . THR A 1 81 ? 6.000 -16.747 1.918 1.00 93.25 81 THR A O 1
ATOM 656 N N . THR A 1 82 ? 5.990 -18.844 1.114 1.00 90.44 82 THR A N 1
ATOM 657 C CA . THR A 1 82 ? 7.376 -19.162 1.500 1.00 90.44 82 THR A CA 1
ATOM 658 C C . THR A 1 82 ? 8.394 -18.215 0.859 1.00 90.44 82 THR A C 1
ATOM 660 O O . THR A 1 82 ? 9.368 -17.816 1.500 1.00 90.44 82 THR A O 1
ATOM 663 N N . TRP A 1 83 ? 8.118 -17.754 -0.364 1.00 90.75 83 TRP A N 1
ATOM 664 C CA . TRP A 1 83 ? 8.927 -16.767 -1.085 1.00 90.75 83 TRP A CA 1
ATOM 665 C C . TRP A 1 83 ? 8.968 -15.388 -0.401 1.00 90.75 83 TRP A C 1
ATOM 667 O O . TRP A 1 83 ? 9.925 -14.632 -0.585 1.00 90.75 83 TRP A O 1
ATOM 677 N N . PHE A 1 84 ? 7.951 -15.028 0.392 1.00 89.38 84 PHE A N 1
ATOM 678 C CA . PHE A 1 84 ? 7.905 -13.729 1.066 1.00 89.38 84 PHE A CA 1
ATOM 679 C C . PHE A 1 84 ? 8.847 -13.695 2.276 1.00 89.38 84 PHE A C 1
ATOM 681 O O . PHE A 1 84 ? 9.611 -12.734 2.464 1.00 89.38 84 PHE A O 1
ATOM 688 N N . ASN A 1 85 ? 8.784 -14.741 3.102 1.00 83.19 85 ASN A N 1
ATOM 689 C CA . ASN A 1 85 ? 9.690 -14.973 4.217 1.00 83.19 85 ASN A CA 1
ATOM 690 C C . ASN A 1 85 ? 9.806 -16.476 4.515 1.00 83.19 85 ASN A C 1
ATOM 692 O O . ASN A 1 85 ? 8.874 -17.074 5.047 1.00 83.19 85 ASN A O 1
ATOM 696 N N . SER A 1 86 ? 10.973 -17.050 4.224 1.00 75.81 86 SER A N 1
ATOM 697 C CA . SER A 1 86 ? 11.255 -18.475 4.406 1.00 75.81 86 SER A CA 1
ATOM 698 C C . SER A 1 86 ? 11.265 -18.913 5.872 1.00 75.81 86 SER A C 1
ATOM 700 O O . SER A 1 86 ? 10.910 -20.046 6.168 1.00 75.81 86 SER A O 1
ATOM 702 N N . GLU A 1 87 ? 11.651 -18.030 6.799 1.00 78.81 87 GLU A N 1
ATOM 703 C CA . GLU A 1 87 ? 11.776 -18.373 8.225 1.00 78.81 87 GLU A CA 1
ATOM 704 C C . GLU A 1 87 ? 10.431 -18.397 8.954 1.00 78.81 87 GLU A C 1
ATOM 706 O O . GLU A 1 87 ? 10.257 -19.111 9.939 1.00 78.81 87 GLU A O 1
ATOM 711 N N . ARG A 1 88 ? 9.481 -17.570 8.504 1.00 82.38 88 ARG A N 1
ATOM 712 C CA . ARG A 1 88 ? 8.146 -17.442 9.099 1.00 82.38 88 ARG A CA 1
ATOM 713 C C . ARG A 1 88 ? 7.118 -17.260 7.984 1.00 82.38 88 ARG A C 1
ATOM 715 O O . ARG A 1 88 ? 6.803 -16.110 7.651 1.00 82.38 88 ARG A O 1
ATOM 722 N N . PRO A 1 89 ? 6.631 -18.366 7.395 1.00 81.88 89 PRO A N 1
ATOM 723 C CA . PRO A 1 89 ? 5.565 -18.327 6.404 1.00 81.88 89 PRO A CA 1
ATOM 724 C C . PRO A 1 89 ? 4.322 -17.645 6.982 1.00 81.88 89 PRO A C 1
ATOM 726 O O . PRO A 1 89 ? 4.014 -17.794 8.164 1.00 81.88 89 PRO A O 1
ATOM 729 N N . LEU A 1 90 ? 3.605 -16.891 6.151 1.00 88.00 90 LEU A N 1
ATOM 730 C CA . LEU A 1 90 ? 2.438 -16.114 6.586 1.00 88.00 90 LEU A CA 1
ATOM 731 C C . LEU A 1 90 ? 1.162 -16.962 6.701 1.00 88.00 90 LEU A C 1
ATOM 733 O O . LEU A 1 90 ? 0.161 -16.476 7.218 1.00 88.00 90 LEU A O 1
ATOM 737 N N . GLY A 1 91 ? 1.195 -18.205 6.211 1.00 89.75 91 GLY A N 1
ATOM 738 C CA . GLY A 1 91 ? -0.004 -19.003 5.972 1.00 89.75 91 GLY A CA 1
ATOM 739 C C . GLY A 1 91 ? -0.763 -18.516 4.736 1.00 89.75 91 GLY A C 1
ATOM 740 O O . GLY A 1 91 ? -0.163 -17.950 3.818 1.00 89.75 91 GLY A O 1
ATOM 741 N N . GLU A 1 92 ? -2.073 -18.755 4.724 1.00 94.19 92 GLU A N 1
ATOM 742 C CA . GLU A 1 92 ? -2.976 -18.320 3.660 1.00 94.19 92 GLU A CA 1
ATOM 743 C C . GLU A 1 92 ? -3.348 -16.837 3.831 1.00 94.19 92 GLU A C 1
ATOM 745 O O . GLU 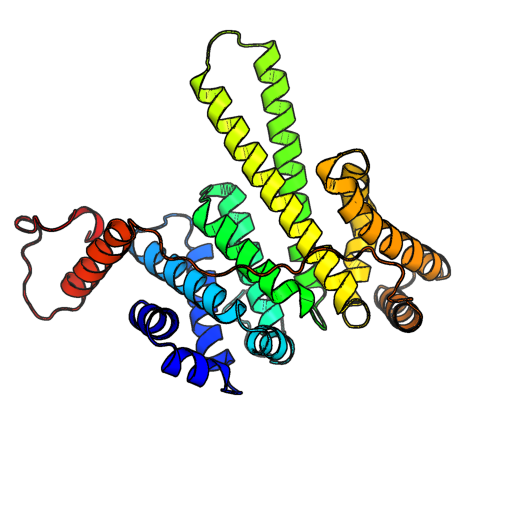A 1 92 ? -3.758 -16.394 4.904 1.00 94.19 92 GLU A O 1
ATOM 750 N N . ILE A 1 93 ? -3.185 -16.049 2.770 1.00 96.69 93 ILE A N 1
ATOM 751 C CA . ILE A 1 93 ? -3.397 -14.594 2.776 1.00 96.69 93 ILE A CA 1
ATOM 752 C C . ILE A 1 93 ? -3.886 -14.135 1.402 1.00 96.69 93 ILE A C 1
ATOM 754 O O . ILE A 1 93 ? -3.525 -14.729 0.388 1.00 96.69 93 ILE A O 1
ATOM 758 N N . SER A 1 94 ? -4.691 -13.073 1.339 1.00 97.75 94 SER A N 1
ATOM 759 C CA . SER A 1 94 ? -5.116 -12.526 0.050 1.00 97.75 94 SER A CA 1
ATOM 760 C C . SER A 1 94 ? -3.943 -11.942 -0.745 1.00 97.75 94 SER A C 1
ATOM 762 O O . SER A 1 94 ? -2.972 -11.426 -0.179 1.00 97.75 94 SER A O 1
ATOM 764 N N . LEU A 1 95 ? -4.047 -11.973 -2.073 1.00 98.00 95 LEU A N 1
ATOM 765 C CA . LEU A 1 95 ? -3.083 -11.354 -2.980 1.00 98.00 95 LEU A CA 1
ATOM 766 C C . LEU A 1 95 ? -2.927 -9.857 -2.676 1.00 98.00 95 LEU A C 1
ATOM 768 O O . LEU A 1 95 ? -1.806 -9.359 -2.607 1.00 98.00 95 LEU A O 1
ATOM 772 N N . GLY A 1 96 ? -4.030 -9.160 -2.396 1.00 98.25 96 GLY A N 1
ATOM 773 C CA . GLY A 1 96 ? -4.029 -7.767 -1.950 1.00 98.25 96 GLY A CA 1
ATOM 774 C C . GLY A 1 96 ? -3.269 -7.570 -0.636 1.00 98.25 96 GLY A C 1
ATOM 775 O O . GLY A 1 96 ? -2.465 -6.647 -0.521 1.00 98.25 96 GLY A O 1
ATOM 776 N N . GLY A 1 97 ? -3.424 -8.481 0.331 1.00 98.25 97 GLY A N 1
ATOM 777 C CA . GLY A 1 97 ? -2.621 -8.484 1.557 1.00 98.25 97 GLY A CA 1
ATOM 778 C C . GLY A 1 97 ? -1.116 -8.626 1.289 1.00 98.25 97 GLY A C 1
ATOM 779 O O . GLY A 1 97 ? -0.312 -7.928 1.908 1.00 98.25 97 GLY A O 1
ATOM 780 N N . LEU A 1 98 ? -0.723 -9.473 0.332 1.00 97.94 98 LEU A N 1
ATOM 781 C CA . LEU A 1 98 ? 0.677 -9.623 -0.084 1.00 97.94 98 LEU A CA 1
ATOM 782 C C . LEU A 1 98 ? 1.221 -8.377 -0.790 1.00 97.94 98 LEU A C 1
ATOM 784 O O . LEU A 1 98 ? 2.344 -7.975 -0.487 1.00 97.94 98 LEU A O 1
ATOM 788 N N . ILE A 1 99 ? 0.437 -7.745 -1.673 1.00 98.50 99 ILE A N 1
ATOM 789 C CA . ILE A 1 99 ? 0.805 -6.471 -2.315 1.00 98.50 99 ILE A CA 1
ATOM 790 C C . ILE A 1 99 ? 1.114 -5.425 -1.237 1.00 98.50 99 ILE A C 1
ATOM 792 O O . ILE A 1 99 ? 2.195 -4.831 -1.251 1.00 98.50 99 ILE A O 1
ATOM 796 N N . ILE A 1 100 ? 0.223 -5.275 -0.246 1.00 98.62 100 ILE A N 1
ATOM 797 C CA . ILE A 1 100 ? 0.419 -4.341 0.872 1.00 98.62 100 ILE A CA 1
ATOM 798 C C . ILE A 1 100 ? 1.718 -4.648 1.621 1.00 98.62 100 ILE A C 1
ATOM 800 O O . ILE A 1 100 ? 2.523 -3.748 1.854 1.00 98.62 100 ILE A O 1
ATOM 804 N N . LEU A 1 101 ? 1.965 -5.910 1.980 1.00 97.81 101 LEU A N 1
ATOM 805 C CA . LEU A 1 101 ? 3.167 -6.292 2.726 1.00 97.81 101 LEU A CA 1
ATOM 806 C C . LEU A 1 101 ? 4.465 -6.035 1.951 1.00 97.81 101 LEU A C 1
ATOM 808 O O . LEU A 1 101 ? 5.449 -5.581 2.545 1.00 97.81 101 LEU A O 1
ATOM 812 N N . VAL A 1 102 ? 4.483 -6.322 0.647 1.00 97.06 102 VAL A N 1
ATOM 813 C CA . VAL A 1 102 ? 5.648 -6.083 -0.216 1.00 97.06 102 VAL A CA 1
ATOM 814 C C . VAL A 1 102 ? 5.914 -4.584 -0.352 1.00 97.06 102 VAL A C 1
ATOM 816 O O . VAL A 1 102 ? 7.047 -4.153 -0.140 1.00 97.06 102 VAL A O 1
ATOM 819 N N . PHE A 1 103 ? 4.888 -3.774 -0.618 1.00 97.75 103 PHE A N 1
ATOM 820 C CA . PHE A 1 103 ? 5.043 -2.322 -0.736 1.00 97.75 103 PHE A CA 1
ATOM 821 C C . PHE A 1 103 ? 5.412 -1.655 0.579 1.00 97.75 103 PHE A C 1
ATOM 823 O O . PHE A 1 103 ? 6.339 -0.850 0.599 1.00 97.75 103 PHE A O 1
ATOM 830 N N . VAL A 1 104 ? 4.801 -2.046 1.698 1.00 96.94 104 VAL A N 1
ATOM 831 C CA . VAL A 1 104 ? 5.216 -1.555 3.018 1.00 96.94 104 VAL A CA 1
ATOM 832 C C . VAL A 1 104 ? 6.693 -1.865 3.268 1.00 96.94 104 VAL A C 1
ATOM 834 O O . VAL A 1 104 ? 7.430 -0.988 3.714 1.00 96.94 104 VAL A O 1
ATOM 837 N N . ARG A 1 105 ? 7.164 -3.077 2.945 1.00 93.50 105 ARG A N 1
ATOM 838 C CA . ARG A 1 105 ? 8.583 -3.439 3.087 1.00 93.50 105 ARG A CA 1
ATOM 839 C C . ARG A 1 105 ? 9.486 -2.573 2.204 1.00 93.50 105 ARG A C 1
ATOM 841 O O . ARG A 1 105 ? 10.513 -2.104 2.693 1.00 93.50 105 ARG A O 1
ATOM 848 N N . ILE A 1 106 ? 9.117 -2.357 0.940 1.00 93.38 106 ILE A N 1
ATOM 849 C CA . ILE A 1 106 ? 9.874 -1.509 0.006 1.00 93.38 106 ILE A CA 1
ATOM 850 C C . ILE A 1 106 ? 9.956 -0.080 0.533 1.00 93.38 106 ILE A C 1
ATOM 852 O O . ILE A 1 106 ? 11.054 0.459 0.638 1.00 93.38 106 ILE A O 1
ATOM 856 N N . ILE A 1 107 ? 8.826 0.505 0.933 1.00 94.44 107 ILE A N 1
ATOM 857 C CA . ILE A 1 107 ? 8.771 1.870 1.456 1.00 94.44 107 ILE A CA 1
ATOM 858 C C . ILE A 1 107 ? 9.618 1.985 2.731 1.00 94.44 107 ILE A C 1
ATOM 860 O O . ILE A 1 107 ? 10.452 2.880 2.822 1.00 94.44 107 ILE A O 1
ATOM 864 N N . GLN A 1 108 ? 9.490 1.054 3.685 1.00 92.19 108 GLN A N 1
ATOM 865 C CA . GLN A 1 108 ? 10.288 1.067 4.921 1.00 92.19 108 GLN A CA 1
ATOM 866 C C . GLN A 1 108 ? 11.794 1.036 4.638 1.00 92.19 108 GLN A C 1
ATOM 868 O O . GLN A 1 108 ? 12.551 1.831 5.199 1.00 92.19 108 GLN A O 1
ATOM 873 N N . LEU A 1 109 ? 12.241 0.130 3.764 1.00 88.50 109 LEU A N 1
ATOM 874 C CA . LEU A 1 109 ? 13.651 0.031 3.389 1.00 88.50 109 LEU A CA 1
ATOM 875 C C . LEU A 1 109 ? 14.121 1.277 2.643 1.00 88.50 109 LEU A C 1
ATOM 877 O O . LEU A 1 109 ? 15.223 1.761 2.907 1.00 88.50 109 LEU A O 1
ATOM 881 N N . ASN A 1 110 ? 13.278 1.819 1.766 1.00 88.12 110 ASN A N 1
ATOM 882 C CA . ASN A 1 110 ? 13.582 3.017 1.007 1.00 88.12 110 ASN A CA 1
ATOM 883 C C . ASN A 1 110 ? 13.763 4.234 1.916 1.00 88.12 110 ASN A C 1
ATOM 885 O O . ASN A 1 110 ? 14.775 4.926 1.829 1.00 88.12 110 ASN A O 1
ATOM 889 N N . THR A 1 111 ? 12.842 4.441 2.857 1.00 87.06 111 THR A N 1
ATOM 890 C CA . THR A 1 111 ? 12.942 5.499 3.864 1.00 87.06 111 THR A CA 1
ATOM 891 C C . THR A 1 111 ? 14.225 5.365 4.676 1.00 87.06 111 THR A C 1
ATOM 893 O O . THR A 1 111 ? 14.886 6.364 4.941 1.00 87.06 111 THR A O 1
ATOM 896 N N . LEU A 1 112 ? 14.617 4.147 5.062 1.00 82.44 112 LEU A N 1
ATOM 897 C CA . LEU A 1 112 ? 15.805 3.927 5.886 1.00 82.44 112 LEU A CA 1
ATOM 898 C C . LEU A 1 112 ? 17.128 4.065 5.123 1.00 82.44 112 LEU A C 1
ATOM 900 O O . LEU A 1 112 ? 18.077 4.580 5.711 1.00 82.44 112 LEU A O 1
ATOM 904 N N . LYS A 1 113 ? 17.197 3.624 3.860 1.00 80.50 113 LYS A N 1
ATOM 905 C CA . LYS A 1 113 ? 18.462 3.459 3.126 1.00 80.50 113 LYS A 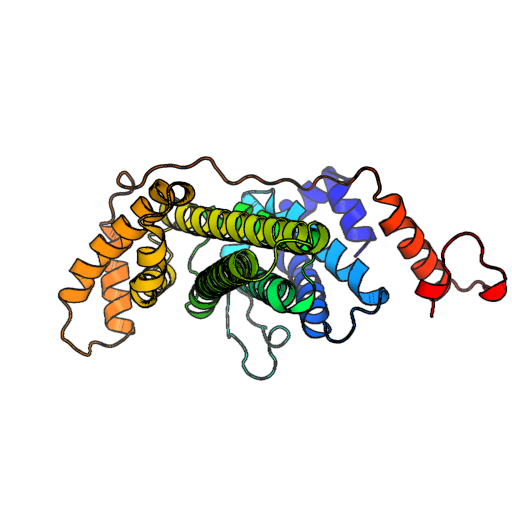CA 1
ATOM 906 C C . LYS A 1 113 ? 18.606 4.367 1.906 1.00 80.50 113 LYS A C 1
ATOM 908 O O . LYS A 1 113 ? 19.570 5.116 1.832 1.00 80.50 113 LYS A O 1
ATOM 913 N N . THR A 1 114 ? 17.694 4.262 0.941 1.00 74.69 114 THR A N 1
ATOM 914 C CA . THR A 1 114 ? 17.913 4.762 -0.430 1.00 74.69 114 THR A CA 1
ATOM 915 C C . THR A 1 114 ? 17.310 6.135 -0.699 1.00 74.69 114 THR A C 1
ATOM 917 O O . THR A 1 114 ? 17.830 6.848 -1.547 1.00 74.69 114 THR A O 1
ATOM 920 N N . LYS A 1 115 ? 16.259 6.529 0.035 1.00 83.19 115 LYS A N 1
ATOM 921 C CA . LYS A 1 115 ? 15.537 7.806 -0.124 1.00 83.19 115 LYS A CA 1
ATOM 922 C C . LYS A 1 115 ? 15.093 8.099 -1.569 1.00 83.19 115 LYS A C 1
ATOM 924 O O . LYS A 1 115 ? 15.044 9.247 -1.997 1.00 83.19 115 LYS A O 1
ATOM 929 N N . ASP A 1 116 ? 14.746 7.059 -2.316 1.00 87.12 116 ASP A N 1
ATOM 930 C CA . ASP A 1 116 ? 14.278 7.168 -3.691 1.00 87.12 116 ASP A CA 1
ATOM 931 C C . ASP A 1 116 ? 12.821 7.658 -3.722 1.00 87.12 116 ASP A C 1
ATOM 933 O O . ASP A 1 116 ? 11.905 6.959 -3.272 1.00 87.12 116 ASP A O 1
ATOM 937 N N . ARG A 1 117 ? 12.594 8.874 -4.228 1.00 88.00 117 ARG A N 1
ATOM 938 C CA . ARG A 1 117 ? 11.249 9.469 -4.273 1.00 88.00 117 ARG A CA 1
ATOM 939 C C . ARG A 1 117 ? 10.327 8.722 -5.235 1.00 88.00 117 ARG A C 1
ATOM 941 O O . ARG A 1 117 ? 9.154 8.547 -4.923 1.00 88.00 117 ARG A O 1
ATOM 948 N N . TYR A 1 118 ? 10.852 8.231 -6.355 1.00 89.06 118 TYR A N 1
ATOM 949 C CA . TYR A 1 118 ? 10.062 7.529 -7.360 1.00 89.06 118 TYR A CA 1
ATOM 950 C C . TYR A 1 118 ? 9.491 6.218 -6.809 1.00 89.06 118 TYR A C 1
ATOM 952 O O . TYR A 1 118 ? 8.291 5.969 -6.938 1.00 89.06 118 TYR A O 1
ATOM 960 N N . LEU A 1 119 ? 10.315 5.397 -6.142 1.00 90.31 119 LEU A N 1
ATOM 961 C CA . LEU A 1 119 ? 9.844 4.170 -5.487 1.00 90.31 119 LEU A CA 1
ATOM 962 C C . LEU A 1 119 ? 8.783 4.476 -4.434 1.00 90.31 119 LEU A C 1
ATOM 964 O O . LEU A 1 119 ? 7.764 3.790 -4.367 1.00 90.31 119 LEU A O 1
ATOM 968 N N . HIS A 1 120 ? 9.026 5.502 -3.618 1.00 90.12 120 HIS A N 1
ATOM 969 C CA . HIS A 1 120 ? 8.120 5.893 -2.547 1.00 90.12 120 HIS A CA 1
ATOM 970 C C . HIS A 1 120 ? 6.743 6.274 -3.104 1.00 90.12 120 HIS A C 1
ATOM 972 O O . HIS A 1 120 ? 5.742 5.648 -2.748 1.00 90.12 120 HIS A O 1
ATOM 978 N N . THR A 1 121 ? 6.700 7.263 -3.999 1.00 93.56 121 THR A N 1
ATOM 979 C CA . THR A 1 121 ? 5.457 7.818 -4.538 1.00 93.56 121 THR A CA 1
ATOM 980 C C . THR A 1 121 ? 4.650 6.762 -5.286 1.00 93.56 121 THR A C 1
ATOM 982 O O . THR A 1 121 ? 3.456 6.632 -5.038 1.00 93.56 121 THR A O 1
ATOM 985 N N . ASN A 1 122 ? 5.284 5.943 -6.131 1.00 96.19 122 ASN A N 1
ATOM 986 C CA . ASN A 1 122 ? 4.563 4.925 -6.900 1.00 96.19 122 ASN A CA 1
ATOM 987 C C . ASN A 1 122 ? 4.042 3.768 -6.026 1.00 96.19 122 ASN A C 1
ATOM 989 O O . ASN A 1 122 ? 2.954 3.257 -6.286 1.00 96.19 122 ASN A O 1
ATOM 993 N N . CYS A 1 123 ? 4.764 3.372 -4.966 1.00 97.38 123 CYS A N 1
ATOM 994 C CA . CYS A 1 123 ? 4.248 2.373 -4.021 1.00 97.38 123 CYS A CA 1
ATOM 995 C C . CYS A 1 123 ? 3.025 2.907 -3.262 1.00 97.38 123 CYS A C 1
ATOM 997 O O . CYS A 1 123 ? 2.026 2.201 -3.145 1.00 97.38 123 CYS A O 1
ATOM 999 N N . LEU A 1 124 ? 3.089 4.145 -2.755 1.00 98.06 124 LEU A N 1
ATOM 1000 C CA . LEU A 1 124 ? 1.959 4.761 -2.054 1.00 98.06 124 LEU A CA 1
ATOM 1001 C C . LEU A 1 124 ? 0.761 4.980 -2.979 1.00 98.06 124 LEU A C 1
ATOM 1003 O O . LEU A 1 124 ? -0.354 4.674 -2.574 1.00 98.06 124 LEU A O 1
ATOM 1007 N N . ALA A 1 125 ? 0.985 5.425 -4.216 1.00 98.31 125 ALA A N 1
ATOM 1008 C CA . ALA A 1 125 ? -0.058 5.591 -5.225 1.00 98.31 125 ALA A CA 1
ATOM 1009 C C . ALA A 1 125 ? -0.816 4.281 -5.488 1.00 98.31 125 ALA A C 1
ATOM 1011 O O . ALA A 1 125 ? -2.045 4.251 -5.456 1.00 98.31 125 ALA A O 1
ATOM 1012 N N . ALA A 1 126 ? -0.091 3.173 -5.663 1.00 98.56 126 ALA A N 1
ATOM 1013 C CA . ALA A 1 126 ? -0.713 1.871 -5.875 1.00 98.56 126 ALA A CA 1
ATOM 1014 C C . ALA A 1 126 ? -1.478 1.374 -4.630 1.00 98.56 126 ALA A C 1
ATOM 1016 O O . ALA A 1 126 ? -2.572 0.827 -4.757 1.00 98.56 126 ALA A O 1
ATOM 1017 N N . LEU A 1 127 ? -0.960 1.600 -3.412 1.00 98.69 127 LEU A N 1
ATOM 1018 C CA . LEU A 1 127 ? -1.709 1.305 -2.179 1.00 98.69 127 LEU A CA 1
ATOM 1019 C C . LEU A 1 127 ? -2.964 2.171 -2.040 1.00 98.69 127 LEU A C 1
ATOM 1021 O O . LEU A 1 127 ? -3.999 1.684 -1.587 1.00 98.69 127 LEU A O 1
ATOM 1025 N N . ALA A 1 128 ? -2.871 3.441 -2.422 1.00 98.62 128 ALA A N 1
ATOM 1026 C CA . ALA A 1 128 ? -3.963 4.397 -2.376 1.00 98.62 128 ALA A CA 1
ATOM 1027 C C . ALA A 1 128 ? -5.094 4.003 -3.332 1.00 98.62 128 ALA A C 1
ATOM 1029 O O . ALA A 1 128 ? -6.241 3.948 -2.891 1.00 98.62 128 ALA A O 1
ATOM 1030 N N . ASN A 1 129 ? -4.769 3.588 -4.558 1.00 98.69 129 ASN A N 1
ATOM 1031 C CA . ASN A 1 129 ? -5.737 3.029 -5.505 1.00 98.69 129 ASN A CA 1
ATOM 1032 C C . ASN A 1 129 ? -6.505 1.824 -4.934 1.00 98.69 129 ASN A C 1
ATOM 1034 O O . ASN A 1 129 ? -7.716 1.705 -5.095 1.00 98.69 129 ASN A O 1
ATOM 1038 N N . MET A 1 130 ? -5.809 0.935 -4.222 1.00 98.50 130 MET A N 1
ATOM 1039 C CA . MET A 1 130 ? -6.411 -0.277 -3.656 1.00 98.50 130 MET A CA 1
ATOM 1040 C C . MET A 1 130 ? -7.165 -0.038 -2.339 1.00 98.50 130 MET A C 1
ATOM 1042 O O . MET A 1 130 ? -7.922 -0.901 -1.897 1.00 98.50 130 MET A O 1
ATOM 1046 N N . SER A 1 131 ? -6.949 1.104 -1.683 1.00 98.44 131 SER A N 1
ATOM 1047 C CA . SER A 1 131 ? -7.331 1.334 -0.282 1.00 98.44 131 SER A CA 1
ATOM 1048 C C . SER A 1 131 ? -8.831 1.221 -0.001 1.00 98.44 131 SER A C 1
ATOM 1050 O O . SER A 1 131 ? -9.222 0.729 1.060 1.00 98.44 131 SER A O 1
ATOM 1052 N N . SER A 1 132 ? -9.676 1.616 -0.956 1.00 97.38 132 SER A N 1
ATOM 1053 C CA . SER A 1 132 ? -11.132 1.498 -0.838 1.00 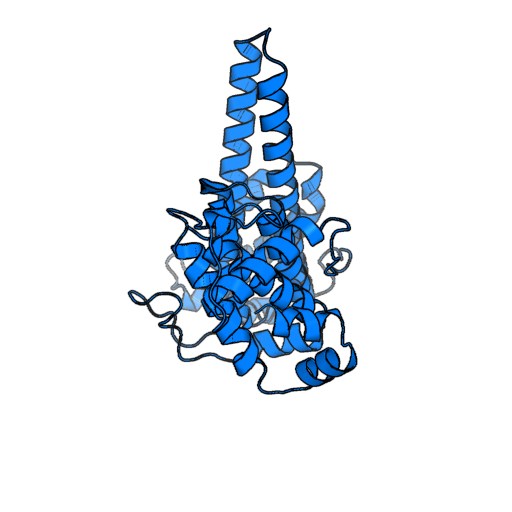97.38 132 SER A CA 1
ATOM 1054 C C . SER A 1 132 ? -11.600 0.048 -0.942 1.00 97.38 132 SER A C 1
ATOM 1056 O O . SER A 1 132 ? -12.696 -0.250 -0.486 1.00 97.38 132 SER A O 1
ATOM 1058 N N . TYR A 1 133 ? -10.772 -0.864 -1.460 1.00 98.12 133 TYR A N 1
ATOM 1059 C CA . TYR A 1 133 ? -11.058 -2.292 -1.641 1.00 98.12 133 TYR A CA 1
ATOM 1060 C C . TYR A 1 133 ? -10.431 -3.184 -0.569 1.00 98.12 133 TYR A C 1
ATOM 1062 O O . TYR A 1 133 ? -10.623 -4.401 -0.599 1.00 98.12 133 TYR A O 1
ATOM 1070 N N . PHE A 1 134 ? -9.702 -2.605 0.390 1.00 98.31 134 PHE A N 1
ATOM 1071 C CA . PHE A 1 134 ? -9.129 -3.348 1.507 1.00 98.31 134 PHE A CA 1
ATOM 1072 C C . PHE A 1 134 ? -10.232 -4.118 2.229 1.00 98.31 134 PHE A C 1
ATOM 1074 O O . PHE A 1 134 ? -11.158 -3.529 2.780 1.00 98.31 134 PHE A O 1
ATOM 1081 N N . LYS A 1 135 ? -10.141 -5.446 2.220 1.00 97.19 135 LYS A N 1
ATOM 1082 C CA . LYS A 1 135 ? -11.166 -6.343 2.756 1.00 97.19 135 LYS A CA 1
ATOM 1083 C C . LYS A 1 135 ? -10.500 -7.543 3.407 1.00 97.19 135 LYS A C 1
ATOM 1085 O O . LYS A 1 135 ? -9.563 -8.105 2.840 1.00 97.19 135 LYS A O 1
ATOM 1090 N N . ASN A 1 136 ? -10.997 -7.936 4.580 1.00 97.38 136 ASN A N 1
ATOM 1091 C CA . ASN A 1 136 ? -10.512 -9.077 5.355 1.00 97.38 136 ASN A CA 1
ATOM 1092 C C . ASN A 1 136 ? -8.985 -9.053 5.549 1.00 97.38 136 ASN A C 1
ATOM 1094 O O . ASN A 1 136 ? -8.314 -10.081 5.442 1.00 97.38 136 ASN A O 1
ATOM 1098 N N . LEU A 1 137 ? -8.413 -7.867 5.796 1.00 98.25 137 LEU A N 1
ATOM 1099 C CA . LEU A 1 137 ? -6.977 -7.745 6.025 1.00 98.25 137 LEU A CA 1
ATOM 1100 C C . LEU A 1 137 ? -6.568 -8.527 7.280 1.00 98.25 137 LEU A C 1
ATOM 1102 O O . LEU A 1 137 ? -7.177 -8.392 8.342 1.00 98.25 137 LEU A O 1
ATOM 1106 N N . THR A 1 138 ? -5.503 -9.321 7.172 1.00 97.50 138 THR A N 1
ATOM 1107 C CA . THR A 1 138 ? -4.970 -10.080 8.308 1.00 97.50 138 THR A CA 1
ATOM 1108 C C . THR A 1 138 ? -4.257 -9.157 9.299 1.00 97.50 138 THR A C 1
ATOM 1110 O O . THR A 1 138 ? -3.759 -8.086 8.941 1.00 97.50 138 THR A O 1
ATOM 1113 N N . SER A 1 139 ? -4.151 -9.592 10.559 1.00 97.06 139 SER A N 1
ATOM 1114 C CA . SER A 1 139 ? -3.487 -8.830 11.629 1.00 97.06 139 SER A CA 1
ATOM 1115 C C . SER A 1 139 ? -2.089 -8.330 11.233 1.00 97.06 139 SER A C 1
ATOM 1117 O O . SER A 1 139 ? -1.768 -7.158 11.428 1.00 97.06 139 SER A O 1
ATOM 1119 N N . ILE A 1 140 ? -1.278 -9.175 10.585 1.00 97.25 140 ILE A N 1
ATOM 1120 C CA . ILE A 1 140 ? 0.074 -8.803 10.144 1.00 97.25 140 ILE A CA 1
ATOM 1121 C C . ILE A 1 140 ? 0.069 -7.684 9.092 1.00 97.25 140 ILE A C 1
ATOM 1123 O O . ILE A 1 140 ? 0.922 -6.801 9.152 1.00 97.25 140 ILE A O 1
ATOM 1127 N N . VAL A 1 141 ? -0.892 -7.672 8.162 1.00 98.44 141 VAL A N 1
ATOM 1128 C CA . VAL A 1 141 ? -1.015 -6.615 7.144 1.00 98.44 141 VAL A CA 1
ATOM 1129 C C . VAL A 1 141 ? -1.330 -5.284 7.818 1.00 98.44 141 VAL A C 1
ATOM 1131 O O . VAL A 1 141 ? -0.618 -4.302 7.604 1.00 98.44 141 VAL A O 1
ATOM 1134 N N . CYS A 1 142 ? -2.335 -5.272 8.697 1.00 98.62 142 CYS A N 1
ATOM 1135 C CA . CYS A 1 142 ? -2.746 -4.080 9.437 1.00 98.62 142 CYS A CA 1
ATOM 1136 C C . CYS A 1 142 ? -1.606 -3.531 10.303 1.00 98.62 142 CYS A C 1
ATOM 1138 O O . CYS A 1 142 ? -1.307 -2.338 10.258 1.00 98.62 142 CYS A O 1
ATOM 1140 N N . GLN A 1 143 ? -0.916 -4.402 11.045 1.00 98.25 143 GLN A N 1
ATOM 1141 C CA . GLN A 1 143 ? 0.223 -4.020 11.881 1.00 98.25 143 GLN A CA 1
ATOM 1142 C C . GLN A 1 143 ? 1.374 -3.430 11.067 1.00 98.25 143 GLN A C 1
ATOM 1144 O O . GLN A 1 143 ? 2.000 -2.467 11.507 1.00 98.25 143 GLN A O 1
ATOM 1149 N N . LYS A 1 144 ? 1.676 -3.989 9.890 1.00 98.06 144 LYS A N 1
ATOM 1150 C CA . LYS A 1 144 ? 2.736 -3.462 9.022 1.00 98.06 144 LYS A CA 1
ATOM 1151 C C . LYS A 1 144 ? 2.344 -2.123 8.403 1.00 98.06 144 LYS A C 1
ATOM 1153 O O . LYS A 1 144 ? 3.183 -1.226 8.399 1.00 98.06 144 LYS A O 1
ATOM 1158 N N . LEU A 1 145 ? 1.093 -1.960 7.973 1.00 98.56 145 LEU A N 1
ATOM 1159 C CA . LEU A 1 145 ? 0.582 -0.699 7.432 1.00 98.56 145 LEU A CA 1
ATOM 1160 C C . LEU A 1 145 ? 0.616 0.430 8.476 1.00 98.56 145 LEU A C 1
ATOM 1162 O O . LEU A 1 145 ? 1.228 1.467 8.238 1.00 98.56 145 LEU A O 1
ATOM 1166 N N . ILE A 1 146 ? 0.053 0.214 9.670 1.00 98.50 146 ILE A N 1
ATOM 1167 C CA . ILE A 1 146 ? 0.100 1.216 10.751 1.00 98.50 146 ILE A CA 1
ATOM 1168 C C . ILE A 1 146 ? 1.531 1.402 11.281 1.00 98.50 146 ILE A C 1
ATOM 1170 O O . ILE A 1 146 ? 1.939 2.511 11.619 1.00 98.50 146 ILE A O 1
ATOM 1174 N N . GLY A 1 147 ? 2.338 0.340 11.300 1.00 98.12 147 GLY A N 1
ATOM 1175 C CA . GLY A 1 147 ? 3.750 0.427 11.662 1.00 98.12 147 GLY A CA 1
ATOM 1176 C C . GLY A 1 147 ? 4.573 1.280 10.691 1.00 98.12 147 GLY A C 1
ATOM 1177 O O . GLY A 1 147 ? 5.531 1.919 11.116 1.00 98.12 147 GLY A O 1
ATOM 1178 N N . LEU A 1 148 ? 4.212 1.328 9.404 1.00 97.81 148 LEU A N 1
ATOM 1179 C CA . LEU A 1 148 ? 4.830 2.236 8.436 1.00 97.81 148 LEU A CA 1
ATOM 1180 C C . LEU A 1 148 ? 4.525 3.703 8.769 1.00 97.81 148 LEU A C 1
ATOM 1182 O O . LEU A 1 148 ? 5.458 4.503 8.812 1.00 97.81 148 LEU A O 1
ATOM 1186 N N . LEU A 1 149 ? 3.267 4.027 9.089 1.00 97.69 149 LEU A N 1
ATOM 1187 C CA . LEU A 1 149 ? 2.885 5.363 9.563 1.00 97.69 149 LEU A CA 1
ATOM 1188 C C . LEU A 1 149 ? 3.709 5.758 10.799 1.00 97.69 149 LEU A C 1
ATOM 1190 O O . LEU A 1 149 ? 4.314 6.822 10.823 1.00 97.69 149 LEU A O 1
ATOM 1194 N N . GLU A 1 150 ? 3.841 4.857 11.776 1.00 96.88 150 GLU A N 1
ATOM 1195 C CA . GLU A 1 150 ? 4.656 5.082 12.979 1.00 96.88 150 GLU A CA 1
ATOM 1196 C C . GLU A 1 150 ? 6.144 5.336 12.663 1.00 96.88 150 GLU A C 1
ATOM 1198 O O . GLU A 1 150 ? 6.803 6.150 13.317 1.00 96.88 150 GLU A O 1
ATOM 1203 N N . VAL A 1 151 ? 6.705 4.642 11.665 1.00 95.81 151 VAL A N 1
ATOM 1204 C CA . VAL A 1 151 ? 8.079 4.885 11.195 1.00 95.81 151 VAL A CA 1
ATOM 1205 C C . VAL A 1 151 ? 8.209 6.283 10.593 1.00 95.81 151 VAL A C 1
ATOM 1207 O O . VAL A 1 151 ? 9.190 6.967 10.896 1.00 95.81 151 VAL A O 1
ATOM 1210 N N . PHE A 1 152 ? 7.239 6.723 9.791 1.00 95.25 152 PHE A N 1
ATOM 1211 C CA . PHE A 1 152 ? 7.264 8.054 9.186 1.00 95.25 152 PHE A CA 1
ATOM 1212 C C . PHE A 1 152 ? 7.149 9.146 10.241 1.00 95.25 152 PHE A C 1
ATOM 1214 O O . PHE A 1 152 ? 8.006 10.025 10.276 1.00 95.25 152 PHE A O 1
ATOM 1221 N N . THR A 1 153 ? 6.186 9.035 11.158 1.00 94.62 153 THR A N 1
ATOM 1222 C CA . THR A 1 153 ? 5.989 10.002 12.246 1.00 94.62 153 THR A CA 1
ATOM 1223 C C . THR A 1 153 ? 7.242 10.157 13.098 1.00 94.62 153 THR A C 1
ATOM 1225 O O . THR A 1 153 ? 7.698 11.272 13.338 1.00 94.62 153 THR A O 1
ATOM 1228 N N . ARG A 1 154 ? 7.861 9.046 13.524 1.00 94.06 154 ARG A N 1
ATOM 1229 C CA . ARG A 1 154 ? 9.089 9.110 14.335 1.00 94.06 154 ARG A CA 1
ATOM 1230 C C . ARG A 1 154 ? 10.252 9.740 13.583 1.00 94.06 154 ARG A C 1
ATOM 1232 O O . ARG A 1 154 ? 11.032 10.486 14.171 1.00 94.06 154 ARG A O 1
ATOM 1239 N N . ARG A 1 155 ? 10.404 9.412 12.299 1.00 92.69 155 ARG A N 1
ATOM 1240 C CA . ARG A 1 155 ? 11.493 9.955 11.486 1.00 92.69 155 ARG A CA 1
ATOM 1241 C C . ARG A 1 155 ? 11.295 11.441 11.212 1.00 92.69 155 ARG A C 1
ATOM 1243 O O . ARG A 1 155 ? 12.266 12.183 11.304 1.00 92.69 155 ARG A O 1
ATOM 1250 N N . HIS A 1 156 ? 10.065 11.856 10.925 1.00 92.94 156 HIS A N 1
ATOM 1251 C CA . HIS A 1 156 ? 9.690 13.257 10.756 1.00 92.94 156 HIS A CA 1
ATOM 1252 C C . HIS A 1 156 ? 10.005 14.054 12.024 1.00 92.94 156 HIS A C 1
ATOM 1254 O O . HIS A 1 156 ? 10.816 14.973 11.960 1.00 92.94 156 HIS A O 1
ATOM 1260 N N . ALA A 1 157 ? 9.519 13.608 13.188 1.00 92.31 157 ALA A N 1
ATOM 1261 C CA . ALA A 1 157 ? 9.800 14.260 14.468 1.00 92.31 157 ALA A CA 1
ATOM 1262 C C . ALA A 1 157 ? 11.309 14.397 14.743 1.00 92.31 157 ALA A C 1
ATOM 1264 O O . ALA A 1 157 ? 11.778 15.460 15.141 1.00 92.31 157 ALA A O 1
ATOM 1265 N N . LYS A 1 158 ? 12.093 13.346 14.462 1.00 92.38 158 LYS A N 1
ATOM 1266 C CA . LYS A 1 158 ? 13.554 13.379 14.621 1.00 92.38 158 LYS A CA 1
ATOM 1267 C C . LYS A 1 158 ? 14.234 14.372 13.669 1.00 92.38 158 LYS A C 1
ATOM 1269 O O . LYS A 1 158 ? 15.202 15.013 14.063 1.00 92.38 158 LYS A O 1
ATOM 1274 N N . LEU A 1 159 ? 13.772 14.486 12.422 1.00 90.00 159 LEU A N 1
ATOM 1275 C CA . LEU A 1 159 ? 14.334 15.440 11.461 1.00 90.00 159 LEU A CA 1
ATOM 1276 C C . LEU A 1 159 ? 13.991 16.887 11.822 1.00 90.00 159 LEU A C 1
ATOM 1278 O O . LEU A 1 159 ? 14.868 17.739 11.719 1.00 90.00 159 LEU A O 1
ATOM 1282 N N . ILE A 1 160 ? 12.769 17.146 12.292 1.00 89.75 160 ILE A N 1
ATOM 1283 C CA . ILE A 1 160 ? 12.356 18.465 12.787 1.00 89.75 160 ILE A CA 1
ATOM 1284 C C . ILE A 1 160 ? 13.211 18.885 13.983 1.00 89.75 160 ILE A C 1
ATOM 1286 O O . ILE A 1 160 ? 13.711 20.006 14.012 1.00 89.75 160 ILE A O 1
ATOM 1290 N N . GLU A 1 161 ? 13.431 17.981 14.939 1.00 90.38 161 GLU A N 1
ATOM 1291 C CA . GLU A 1 161 ? 14.267 18.271 16.105 1.00 90.38 161 GLU A CA 1
ATOM 1292 C C . GLU A 1 161 ? 15.717 18.571 15.704 1.00 90.38 161 GLU A C 1
ATOM 1294 O O . GLU A 1 161 ? 16.275 19.594 16.088 1.00 90.38 161 GLU A O 1
ATOM 1299 N N . ASN A 1 162 ? 16.306 17.740 14.838 1.00 87.69 162 ASN A N 1
ATOM 1300 C CA . ASN A 1 162 ? 17.658 17.972 14.325 1.00 87.69 162 ASN A CA 1
ATOM 1301 C C . ASN A 1 162 ? 17.784 19.309 13.577 1.00 87.69 162 ASN A C 1
ATOM 1303 O O . ASN A 1 162 ? 18.829 19.956 13.646 1.00 87.69 162 ASN A O 1
ATOM 1307 N N . MET A 1 163 ? 16.742 19.704 12.842 1.00 86.75 163 MET A N 1
ATOM 1308 C CA . MET A 1 163 ? 16.696 20.975 12.126 1.00 86.75 163 MET A CA 1
ATOM 1309 C C . MET A 1 163 ? 16.639 22.163 13.096 1.00 86.75 163 MET A C 1
ATOM 1311 O O . MET A 1 163 ? 17.355 23.137 12.881 1.00 86.75 163 MET A O 1
ATOM 1315 N N . ARG A 1 164 ? 15.845 22.072 14.173 1.00 85.69 164 ARG A N 1
ATOM 1316 C CA . ARG A 1 164 ? 15.764 23.106 15.221 1.00 85.69 164 ARG A CA 1
ATOM 1317 C C . ARG A 1 164 ? 17.091 23.288 15.944 1.00 85.69 164 ARG A C 1
ATOM 1319 O O . ARG A 1 164 ? 17.598 24.400 15.984 1.00 85.69 164 ARG A O 1
ATOM 1326 N N . VAL A 1 165 ? 17.686 22.188 16.411 1.00 84.25 165 VAL A N 1
ATOM 1327 C CA . VAL A 1 165 ? 18.991 22.204 17.086 1.00 84.25 165 VAL A CA 1
ATOM 1328 C C . VAL A 1 165 ? 20.044 22.858 16.188 1.00 84.25 165 VAL A C 1
ATOM 1330 O O . VAL A 1 165 ? 20.751 23.757 16.618 1.00 84.25 165 VAL A O 1
ATOM 1333 N N . ARG A 1 166 ? 20.132 22.487 14.905 1.00 77.00 166 ARG A N 1
ATOM 1334 C CA . ARG A 1 166 ? 21.114 23.091 13.985 1.00 77.00 166 ARG A CA 1
ATOM 1335 C C . ARG A 1 166 ? 20.867 24.571 13.698 1.00 77.00 166 ARG A C 1
ATOM 1337 O O . ARG A 1 166 ? 21.835 25.309 13.552 1.00 77.00 166 ARG A O 1
ATOM 1344 N N . ALA A 1 167 ? 19.609 25.006 13.641 1.00 77.00 167 ALA A N 1
ATOM 1345 C CA . ALA A 1 167 ? 19.276 26.418 13.464 1.00 77.00 167 ALA A CA 1
ATOM 1346 C C . ALA A 1 167 ? 19.744 27.289 14.646 1.00 77.00 167 ALA A C 1
ATOM 1348 O O . ALA A 1 167 ? 19.994 28.476 14.462 1.00 77.00 167 ALA A O 1
ATOM 1349 N N . GLU A 1 168 ? 19.897 26.706 15.839 1.00 73.50 168 GLU A N 1
ATOM 1350 C CA . GLU A 1 168 ? 20.436 27.388 17.021 1.00 73.50 168 GLU A CA 1
ATOM 1351 C C . GLU A 1 168 ? 21.977 27.454 17.031 1.00 73.50 168 GLU A C 1
ATOM 1353 O O . GLU A 1 168 ? 22.535 28.342 17.675 1.00 73.50 168 GLU A O 1
ATOM 1358 N N . TYR A 1 169 ? 22.671 26.560 16.307 1.00 68.75 169 TYR A N 1
ATOM 1359 C CA . TYR A 1 169 ? 24.139 26.440 16.333 1.00 68.75 169 TYR A CA 1
ATOM 1360 C C . TYR A 1 169 ? 24.875 26.960 15.078 1.00 68.75 169 TYR A C 1
ATOM 1362 O O . TYR A 1 169 ? 26.047 27.306 15.206 1.00 68.75 169 TYR A O 1
ATOM 1370 N N . ASP A 1 170 ? 24.237 27.077 13.902 1.00 61.22 170 ASP A N 1
ATOM 1371 C CA . ASP A 1 170 ? 24.905 27.476 12.645 1.00 61.22 170 ASP A CA 1
ATOM 1372 C C . ASP A 1 170 ? 24.177 28.604 11.876 1.00 61.22 170 ASP A C 1
ATOM 1374 O O . ASP A 1 170 ? 23.051 28.440 11.412 1.00 61.22 170 ASP A O 1
ATOM 1378 N N . ILE A 1 171 ? 24.870 29.733 11.647 1.00 57.03 171 ILE A N 1
ATOM 1379 C CA . ILE A 1 171 ? 24.425 30.862 10.791 1.00 57.03 171 ILE A CA 1
ATOM 1380 C C . ILE A 1 171 ? 24.871 30.692 9.317 1.00 57.03 171 ILE A C 1
ATOM 1382 O O . ILE A 1 171 ? 24.459 31.454 8.447 1.00 57.03 171 ILE A O 1
ATOM 1386 N N . VAL A 1 172 ? 25.696 29.693 8.974 1.00 55.78 172 VAL A N 1
ATOM 1387 C CA . VAL A 1 172 ? 26.379 29.661 7.664 1.00 55.78 172 VAL A CA 1
ATOM 1388 C C . VAL A 1 172 ? 26.397 28.256 7.052 1.00 55.78 172 VAL A C 1
ATOM 1390 O O . VAL A 1 172 ? 27.444 27.623 7.033 1.00 55.78 172 VAL A O 1
ATOM 1393 N N . GLN A 1 173 ? 25.265 27.755 6.529 1.00 57.41 173 GLN A N 1
ATOM 1394 C CA . GLN A 1 173 ? 25.248 26.641 5.552 1.00 57.41 173 GLN A CA 1
ATOM 1395 C C . GLN A 1 173 ? 23.866 26.436 4.878 1.00 57.41 173 GLN A C 1
ATOM 1397 O O . GLN A 1 173 ? 23.072 25.572 5.247 1.00 57.41 173 GLN A O 1
ATOM 1402 N N . GLU A 1 174 ? 23.581 27.197 3.815 1.00 58.12 174 GLU A N 1
ATOM 1403 C CA . GLU A 1 174 ? 22.315 27.103 3.054 1.00 58.12 174 GLU A CA 1
ATOM 1404 C C . GLU A 1 174 ? 22.110 25.751 2.333 1.00 58.12 174 GLU A C 1
ATOM 1406 O O . GLU A 1 174 ? 20.978 25.291 2.167 1.00 58.12 174 GLU A O 1
ATOM 1411 N N . LYS A 1 175 ? 23.190 25.067 1.922 1.00 57.12 175 LYS A N 1
ATOM 1412 C CA . LYS A 1 175 ? 23.098 23.830 1.117 1.00 57.12 175 LYS A CA 1
ATOM 1413 C C . LYS A 1 175 ? 22.590 22.610 1.895 1.00 57.12 175 LYS A C 1
ATOM 1415 O O . LYS A 1 175 ? 21.864 21.804 1.315 1.00 57.12 175 LYS A O 1
ATOM 1420 N N . GLU A 1 176 ? 22.931 22.458 3.178 1.00 56.81 176 GLU A N 1
ATOM 1421 C CA . GLU A 1 176 ? 22.428 21.334 3.988 1.00 56.81 176 GLU A CA 1
ATOM 1422 C C . GLU A 1 176 ? 20.969 21.548 4.410 1.00 56.81 176 GLU A C 1
ATOM 1424 O O . GLU A 1 176 ? 20.177 20.605 4.373 1.00 56.81 176 GLU A O 1
ATOM 1429 N N . SER A 1 177 ? 20.584 22.794 4.715 1.00 61.03 177 SER A N 1
ATOM 1430 C CA . SER A 1 177 ? 19.211 23.165 5.087 1.00 61.03 177 SER A CA 1
ATOM 1431 C C . SER A 1 177 ? 18.189 22.768 4.013 1.00 61.03 177 SER A C 1
ATOM 1433 O O . SER A 1 177 ? 17.156 22.168 4.321 1.00 61.03 177 SER A O 1
ATOM 1435 N N . HIS A 1 178 ? 18.501 22.985 2.730 1.00 61.72 178 HIS A N 1
ATOM 1436 C CA . HIS A 1 178 ? 17.615 22.604 1.623 1.00 61.72 178 HIS A CA 1
ATOM 1437 C C . HIS A 1 178 ? 17.326 21.097 1.526 1.00 61.72 178 HIS A C 1
ATOM 1439 O O . HIS A 1 178 ? 16.264 20.716 1.029 1.00 61.72 178 HIS A O 1
ATOM 1445 N N . ASN A 1 179 ? 18.233 20.232 1.991 1.00 72.00 179 ASN A N 1
ATOM 1446 C CA . ASN A 1 179 ? 18.031 18.784 1.927 1.00 72.00 179 ASN A CA 1
ATOM 1447 C C . ASN A 1 179 ? 17.058 18.297 3.017 1.00 72.00 179 ASN A C 1
ATOM 1449 O O . ASN A 1 179 ? 16.195 17.463 2.748 1.00 72.00 179 ASN A O 1
ATOM 1453 N N . TYR A 1 180 ? 17.125 18.883 4.219 1.00 79.06 180 TYR A N 1
ATOM 1454 C CA . TYR A 1 180 ? 16.188 18.578 5.308 1.00 79.06 180 TYR A CA 1
ATOM 1455 C C . TYR A 1 180 ? 14.750 18.934 4.944 1.00 79.06 180 TYR A C 1
ATOM 1457 O O . TYR A 1 180 ? 13.860 18.117 5.158 1.00 79.06 180 TYR A O 1
ATOM 1465 N N . HIS A 1 181 ? 14.529 20.107 4.345 1.00 83.44 181 HIS A N 1
ATOM 1466 C CA . HIS A 1 181 ? 13.190 20.529 3.931 1.00 83.44 181 HIS A CA 1
ATOM 1467 C C . HIS A 1 181 ? 12.564 19.530 2.953 1.00 83.44 181 HIS A C 1
ATOM 1469 O O . HIS A 1 181 ? 11.435 19.100 3.160 1.00 83.44 181 HIS A O 1
ATOM 1475 N N . LYS A 1 182 ? 13.314 19.089 1.932 1.00 85.94 182 LYS A N 1
ATOM 1476 C CA . LYS A 1 182 ? 12.825 18.092 0.965 1.00 85.94 182 LYS A CA 1
ATOM 1477 C C . LYS A 1 182 ? 12.486 16.755 1.628 1.00 85.94 182 LYS A C 1
ATOM 1479 O O . LYS A 1 182 ? 11.438 16.185 1.330 1.00 85.94 182 LYS A O 1
ATOM 1484 N N . ASP A 1 183 ? 13.347 16.270 2.522 1.00 87.00 183 ASP A N 1
ATOM 1485 C CA . ASP A 1 183 ? 13.123 15.019 3.257 1.00 87.00 183 ASP A CA 1
ATOM 1486 C C . ASP A 1 183 ? 11.906 15.112 4.197 1.00 87.00 183 ASP A C 1
ATOM 1488 O O . ASP A 1 183 ? 11.137 14.156 4.306 1.00 87.00 183 ASP A O 1
ATOM 1492 N N . ILE A 1 184 ? 11.719 16.255 4.866 1.00 90.44 184 ILE A N 1
ATOM 1493 C CA . ILE A 1 184 ? 10.572 16.527 5.742 1.00 90.44 184 ILE A CA 1
ATOM 1494 C C . ILE A 1 184 ? 9.282 16.548 4.925 1.00 90.44 184 ILE A C 1
ATOM 1496 O O . ILE A 1 184 ? 8.363 15.799 5.250 1.00 90.44 184 ILE A O 1
ATOM 1500 N N . THR A 1 185 ? 9.235 17.319 3.835 1.00 90.50 185 THR A N 1
ATOM 1501 C CA . THR A 1 185 ? 8.057 17.392 2.959 1.00 90.50 185 THR A CA 1
ATOM 1502 C C . THR A 1 185 ? 7.696 16.020 2.395 1.00 90.50 185 THR A C 1
ATOM 1504 O O . THR A 1 185 ? 6.532 15.637 2.416 1.00 90.50 185 THR A O 1
ATOM 1507 N N . ALA A 1 186 ? 8.680 15.223 1.965 1.00 90.44 186 ALA A N 1
ATOM 1508 C CA . ALA A 1 186 ? 8.421 13.869 1.476 1.00 90.44 186 ALA A CA 1
ATOM 1509 C C . ALA A 1 186 ? 7.835 12.943 2.562 1.00 90.44 186 ALA A C 1
ATOM 1511 O O . ALA A 1 186 ? 7.015 12.074 2.263 1.00 90.44 186 ALA A O 1
ATOM 1512 N N . LEU A 1 187 ? 8.242 13.107 3.827 1.00 92.75 187 LEU A N 1
ATOM 1513 C CA . LEU A 1 187 ? 7.645 12.370 4.943 1.00 92.75 187 LEU A CA 1
ATOM 1514 C C . LEU A 1 187 ? 6.232 12.859 5.262 1.00 92.75 187 LEU A C 1
ATOM 1516 O O . LEU A 1 187 ? 5.380 12.026 5.549 1.00 92.75 187 LEU A O 1
ATOM 1520 N N . GLU A 1 188 ? 5.972 14.164 5.201 1.00 93.06 188 GLU A N 1
ATOM 1521 C CA . GLU A 1 188 ? 4.636 14.737 5.408 1.00 93.06 188 GLU A CA 1
ATOM 1522 C C . GLU A 1 188 ? 3.651 14.285 4.329 1.00 93.06 188 GLU A C 1
ATOM 1524 O O . GLU A 1 188 ? 2.565 13.821 4.670 1.00 93.06 188 GLU A O 1
ATOM 1529 N N . GLU A 1 189 ? 4.054 14.324 3.055 1.00 93.94 189 GLU A N 1
ATOM 1530 C CA . GLU A 1 189 ? 3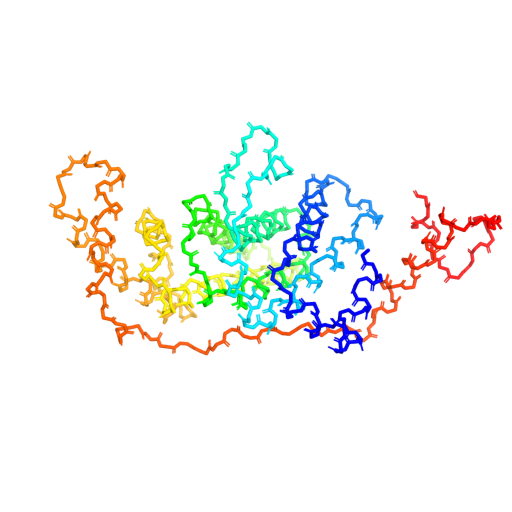.297 13.756 1.930 1.00 93.94 189 GLU A CA 1
ATOM 1531 C C . GLU A 1 189 ? 3.008 12.266 2.174 1.00 93.94 189 GLU A C 1
ATOM 1533 O O . GLU A 1 189 ? 1.873 11.811 2.048 1.00 93.94 189 GLU A O 1
ATOM 1538 N N . GLY A 1 190 ? 4.015 11.504 2.609 1.00 95.44 190 GLY A N 1
ATOM 1539 C CA . GLY A 1 190 ? 3.851 10.088 2.923 1.00 95.44 190 GLY A CA 1
ATOM 1540 C C . GLY A 1 190 ? 2.899 9.817 4.096 1.00 95.44 190 GLY A C 1
ATOM 1541 O O . GLY A 1 190 ? 2.090 8.890 4.034 1.00 95.44 190 GLY A O 1
ATOM 1542 N N . ILE A 1 191 ? 2.971 10.619 5.165 1.00 96.69 191 ILE A N 1
ATOM 1543 C CA . ILE A 1 191 ? 2.055 10.548 6.316 1.00 96.69 191 ILE A CA 1
ATOM 1544 C C . ILE A 1 191 ? 0.632 10.863 5.859 1.00 96.69 191 ILE A C 1
ATOM 1546 O O . ILE A 1 191 ? -0.285 10.112 6.194 1.00 96.69 191 ILE A O 1
ATOM 1550 N N . LEU A 1 192 ? 0.460 11.927 5.071 1.00 96.50 192 LEU A N 1
ATOM 1551 C CA . LEU A 1 192 ? -0.825 12.341 4.521 1.00 96.50 192 LEU A CA 1
ATOM 1552 C C . LEU A 1 192 ? -1.468 11.194 3.735 1.00 96.50 192 LEU A C 1
ATOM 1554 O O . LEU A 1 192 ? -2.557 10.751 4.092 1.00 96.50 192 LEU A O 1
ATOM 1558 N N . THR A 1 193 ? -0.758 10.631 2.754 1.00 97.38 193 THR A N 1
ATOM 1559 C CA . THR A 1 193 ? -1.287 9.540 1.924 1.00 97.38 193 THR A CA 1
ATOM 1560 C C . THR A 1 193 ? -1.610 8.287 2.740 1.00 97.38 193 THR A C 1
ATOM 1562 O O . THR A 1 193 ? -2.609 7.619 2.480 1.00 97.38 193 THR A O 1
ATOM 1565 N N . LEU A 1 194 ? -0.824 7.954 3.770 1.00 98.12 194 LEU A N 1
ATOM 1566 C CA . LEU A 1 194 ? -1.141 6.824 4.655 1.00 98.12 194 LEU A CA 1
ATOM 1567 C C . LEU A 1 194 ? -2.404 7.073 5.490 1.00 98.12 194 LEU A C 1
ATOM 1569 O O . LEU A 1 194 ? -3.196 6.148 5.687 1.00 98.12 194 LEU A O 1
ATOM 1573 N N . LEU A 1 195 ? -2.618 8.301 5.966 1.00 97.94 195 LEU A N 1
ATOM 1574 C CA . LEU A 1 195 ? -3.845 8.685 6.666 1.00 97.94 195 LEU A CA 1
ATOM 1575 C C . LEU A 1 195 ? -5.060 8.684 5.723 1.00 97.94 195 LEU A C 1
ATOM 1577 O O . LEU A 1 195 ? -6.142 8.251 6.128 1.00 97.94 195 LEU A O 1
ATOM 1581 N N . GLU A 1 196 ? -4.890 9.094 4.467 1.00 97.94 196 GLU A N 1
ATOM 1582 C CA . GLU A 1 196 ? -5.916 8.994 3.422 1.00 97.94 196 GLU A CA 1
ATOM 1583 C C . GLU A 1 196 ? -6.254 7.530 3.101 1.00 97.94 196 GLU A C 1
ATOM 1585 O O . GLU A 1 196 ? -7.430 7.169 3.074 1.00 97.94 196 GLU A O 1
ATOM 1590 N N . ILE A 1 197 ? -5.251 6.651 2.973 1.00 98.56 197 ILE A N 1
ATOM 1591 C CA . ILE A 1 197 ? -5.435 5.196 2.814 1.00 98.56 197 ILE A CA 1
ATOM 1592 C C . ILE A 1 197 ? -6.244 4.618 3.983 1.00 98.56 197 ILE A C 1
ATOM 1594 O O . ILE A 1 197 ? -7.180 3.841 3.772 1.00 98.56 197 ILE A O 1
ATOM 1598 N N . CYS A 1 198 ? -5.916 5.005 5.222 1.00 98.25 198 CYS A N 1
ATOM 1599 C CA . CYS A 1 198 ? -6.669 4.576 6.402 1.00 98.25 198 CYS A CA 1
ATOM 1600 C C . CYS A 1 198 ? -8.136 5.019 6.308 1.00 98.25 198 CYS A C 1
ATOM 1602 O O . CYS A 1 198 ? -9.041 4.217 6.537 1.00 98.25 198 CYS A O 1
ATOM 1604 N N . ASN A 1 199 ? -8.377 6.276 5.937 1.00 97.81 199 ASN A N 1
ATOM 1605 C CA . ASN A 1 199 ? -9.719 6.834 5.786 1.00 97.81 199 ASN A CA 1
ATOM 1606 C C . ASN A 1 199 ? -10.528 6.160 4.676 1.00 97.81 199 ASN A C 1
ATOM 1608 O O . ASN A 1 199 ? -11.701 5.845 4.882 1.00 97.81 199 ASN A O 1
ATOM 1612 N N . SER A 1 200 ? -9.903 5.894 3.533 1.00 97.62 200 SER A N 1
ATOM 1613 C CA . SER A 1 200 ? -10.513 5.194 2.405 1.00 97.62 200 SER A CA 1
ATOM 1614 C C . SER A 1 200 ? -10.975 3.784 2.800 1.00 97.62 200 SER A C 1
ATOM 1616 O O . SER A 1 200 ? -12.131 3.417 2.563 1.00 97.62 200 SER A O 1
ATOM 1618 N N . CYS A 1 201 ? -10.131 3.040 3.526 1.00 97.19 201 CYS A N 1
ATOM 1619 C CA . CYS A 1 201 ? -10.468 1.726 4.080 1.00 97.19 201 CYS A CA 1
ATOM 1620 C C . CYS A 1 201 ? -11.633 1.799 5.088 1.00 97.19 201 CYS A C 1
ATOM 1622 O O . CYS A 1 201 ? -12.599 1.038 4.983 1.00 97.19 201 CYS A O 1
ATOM 1624 N N . LEU A 1 202 ? -11.588 2.740 6.043 1.00 96.62 202 LEU A N 1
ATOM 1625 C CA . LEU A 1 202 ? -12.635 2.901 7.066 1.00 96.62 202 LEU A CA 1
ATOM 1626 C C . LEU A 1 202 ? -13.976 3.363 6.480 1.00 96.62 202 LEU A C 1
ATOM 1628 O O . LEU A 1 202 ? -15.036 2.992 6.976 1.00 96.62 202 LEU A O 1
ATOM 1632 N N . THR A 1 203 ? -13.948 4.163 5.423 1.00 95.56 203 THR A N 1
ATOM 1633 C CA . THR A 1 203 ? -15.176 4.661 4.796 1.00 95.56 203 THR A CA 1
ATOM 1634 C C . THR A 1 203 ? -15.824 3.587 3.928 1.00 95.56 203 THR A C 1
ATOM 1636 O O . THR A 1 203 ? -17.045 3.442 3.938 1.00 95.56 203 THR A O 1
ATOM 1639 N N . SER A 1 204 ? -15.015 2.799 3.217 1.00 94.50 204 SER A N 1
ATOM 1640 C CA . SER A 1 204 ? -15.509 1.858 2.205 1.00 94.50 204 SER A CA 1
ATOM 1641 C C . SER A 1 204 ? -15.779 0.458 2.760 1.00 94.50 204 SER A C 1
ATOM 1643 O O . SER A 1 204 ? -16.764 -0.173 2.388 1.00 94.50 204 SER A O 1
ATOM 1645 N N . ASN A 1 205 ? -14.921 -0.045 3.656 1.00 94.38 205 ASN A N 1
ATOM 1646 C CA . ASN A 1 205 ? -14.907 -1.460 4.044 1.00 94.38 205 ASN A CA 1
ATOM 1647 C C . ASN A 1 205 ? -14.646 -1.710 5.542 1.00 94.38 205 ASN A C 1
ATOM 1649 O O . ASN A 1 205 ? -14.219 -2.801 5.923 1.00 94.38 205 ASN A O 1
ATOM 1653 N N . LEU A 1 206 ? -14.946 -0.759 6.435 1.00 95.81 206 LEU A N 1
ATOM 1654 C CA . LEU A 1 206 ? -14.736 -0.925 7.888 1.00 95.81 206 LEU A CA 1
ATOM 1655 C C . LEU A 1 206 ? -15.325 -2.225 8.442 1.00 95.81 206 LEU A C 1
ATOM 1657 O O . LEU A 1 206 ? -14.666 -2.923 9.211 1.00 95.81 206 LEU A O 1
ATOM 1661 N N . ARG A 1 207 ? -16.540 -2.586 8.010 1.00 95.25 207 ARG A N 1
ATOM 1662 C CA . ARG A 1 207 ? -17.246 -3.790 8.481 1.00 95.25 207 ARG A CA 1
ATOM 1663 C C . ARG A 1 207 ? -16.520 -5.093 8.167 1.00 95.25 207 ARG A C 1
ATOM 1665 O O . ARG A 1 207 ? -16.705 -6.070 8.879 1.00 95.25 207 ARG A O 1
ATOM 1672 N N . SER A 1 208 ? -15.694 -5.103 7.127 1.00 96.31 208 SER A N 1
ATOM 1673 C CA . SER A 1 208 ? -14.932 -6.275 6.699 1.00 96.31 208 SER A CA 1
ATOM 1674 C C . SER A 1 208 ? -13.489 -6.269 7.207 1.00 96.31 208 SER A C 1
ATOM 1676 O O . SER A 1 208 ? -12.698 -7.101 6.779 1.00 96.31 208 SER A O 1
ATOM 1678 N N . ASN A 1 209 ? -13.105 -5.337 8.088 1.00 97.69 209 ASN A N 1
ATOM 1679 C CA . ASN A 1 209 ? -11.720 -5.206 8.549 1.00 97.69 209 ASN A CA 1
ATOM 1680 C C . ASN A 1 209 ? -11.598 -5.103 10.083 1.00 97.69 209 ASN A C 1
ATOM 1682 O O . ASN A 1 209 ? -11.049 -4.121 10.598 1.00 97.69 209 ASN A O 1
ATOM 1686 N N . PRO A 1 210 ? -12.032 -6.129 10.841 1.00 97.75 210 PRO A N 1
ATOM 1687 C CA . PRO A 1 210 ? -11.947 -6.122 12.304 1.00 97.75 210 PRO A CA 1
ATOM 1688 C C . PRO A 1 210 ? -10.503 -6.005 12.812 1.00 97.75 210 PRO A C 1
ATOM 1690 O O . PRO A 1 210 ? -10.232 -5.259 13.753 1.00 97.75 210 PRO A O 1
ATOM 1693 N N . HIS A 1 211 ? -9.539 -6.648 12.146 1.00 98.31 211 HIS A N 1
ATOM 1694 C CA . HIS A 1 211 ? -8.120 -6.523 12.493 1.00 98.31 211 HIS A CA 1
ATOM 1695 C C . HIS A 1 211 ? -7.558 -5.116 12.268 1.00 98.31 211 HIS A C 1
ATOM 1697 O O . HIS A 1 211 ? -6.630 -4.705 12.970 1.00 98.31 211 HIS A O 1
ATOM 1703 N N . PHE A 1 212 ? -8.091 -4.367 11.299 1.00 98.50 212 PHE A N 1
ATOM 1704 C CA . PHE A 1 212 ? -7.676 -2.985 11.076 1.00 98.50 212 PHE A CA 1
ATOM 1705 C C . PHE A 1 212 ? -8.156 -2.094 12.222 1.00 98.50 212 PHE A C 1
ATOM 1707 O O . PHE A 1 212 ? -7.344 -1.391 12.821 1.00 98.50 212 PHE A O 1
ATOM 1714 N N . ILE A 1 213 ? -9.431 -2.229 12.609 1.00 98.19 213 ILE A N 1
ATOM 1715 C CA . ILE A 1 213 ? -10.016 -1.550 13.777 1.00 98.19 213 ILE A CA 1
ATOM 1716 C C . ILE A 1 213 ? -9.231 -1.899 15.051 1.00 98.19 213 ILE A C 1
ATOM 1718 O O . ILE A 1 213 ? -8.831 -1.014 15.803 1.00 98.19 213 ILE A O 1
ATOM 1722 N N . TYR A 1 214 ? -8.942 -3.184 15.267 1.00 98.12 214 TYR A N 1
ATOM 1723 C CA . TYR A 1 214 ? -8.127 -3.639 16.393 1.00 98.12 214 TYR A CA 1
ATOM 1724 C C . TYR A 1 214 ? -6.750 -2.961 16.417 1.00 98.12 214 TYR A C 1
ATOM 1726 O O . TYR A 1 214 ? -6.301 -2.485 17.459 1.00 98.12 214 TYR A O 1
ATOM 1734 N N . THR A 1 215 ? -6.083 -2.873 15.264 1.00 98.44 215 THR A N 1
ATOM 1735 C CA . THR A 1 215 ? -4.739 -2.289 15.169 1.00 98.44 215 THR A CA 1
ATOM 1736 C C . THR A 1 215 ? -4.747 -0.790 15.472 1.00 98.44 215 THR A C 1
ATOM 1738 O O . THR A 1 215 ? -3.875 -0.326 16.206 1.00 98.44 215 THR A O 1
ATOM 1741 N N . ILE A 1 216 ? -5.725 -0.030 14.962 1.00 97.81 216 ILE A N 1
ATOM 1742 C CA . ILE A 1 216 ? -5.817 1.412 15.250 1.00 97.81 216 ILE A CA 1
ATOM 1743 C C . ILE A 1 216 ? -6.193 1.688 16.712 1.00 97.81 216 ILE A C 1
ATOM 1745 O O . ILE A 1 216 ? -5.680 2.643 17.288 1.00 97.81 216 ILE A O 1
ATOM 1749 N N . LEU A 1 217 ? -7.006 0.828 17.343 1.00 96.62 217 LEU A N 1
ATOM 1750 C CA . LEU A 1 217 ? -7.283 0.893 18.783 1.00 96.62 217 LEU A CA 1
ATOM 1751 C C . LEU A 1 217 ? -6.008 0.657 19.594 1.00 96.62 217 LEU A C 1
ATOM 1753 O O . LEU A 1 217 ? -5.676 1.448 20.475 1.00 96.62 217 LEU A O 1
ATOM 1757 N N . TYR A 1 218 ? -5.265 -0.401 19.262 1.00 95.69 218 TYR A N 1
ATOM 1758 C CA . TYR A 1 218 ? -4.006 -0.737 19.925 1.00 95.69 218 TYR A CA 1
ATOM 1759 C C . TYR A 1 218 ? -2.950 0.370 19.766 1.00 95.69 218 TYR A C 1
ATOM 1761 O O . TYR A 1 218 ? -2.152 0.616 20.668 1.00 95.69 218 TYR A O 1
ATOM 1769 N N . LYS A 1 219 ? -2.952 1.066 18.623 1.00 96.75 219 LYS A N 1
ATOM 1770 C CA . LYS A 1 219 ? -2.028 2.161 18.298 1.00 96.75 219 LYS A CA 1
ATOM 1771 C C . LYS A 1 219 ? -2.634 3.554 18.497 1.00 96.75 219 LYS A C 1
ATOM 1773 O O . LYS A 1 219 ? -2.115 4.501 17.916 1.00 96.75 219 LYS A O 1
ATOM 1778 N N . ARG A 1 220 ? -3.668 3.718 19.333 1.00 96.00 220 ARG A N 1
ATOM 1779 C CA . ARG A 1 220 ? -4.353 5.010 19.557 1.00 96.00 220 ARG A CA 1
ATOM 1780 C C . ARG A 1 220 ? -3.392 6.186 19.768 1.00 96.00 220 ARG A C 1
ATOM 1782 O O . ARG A 1 220 ? -3.528 7.200 19.091 1.00 96.00 220 ARG A O 1
ATOM 1789 N N . ASN A 1 221 ? -2.381 6.005 20.618 1.00 95.50 221 ASN A N 1
ATOM 1790 C CA . ASN A 1 221 ? -1.407 7.049 20.957 1.00 95.50 221 ASN A CA 1
ATOM 1791 C C . ASN A 1 221 ? -0.660 7.612 19.735 1.00 95.50 221 ASN A C 1
ATOM 1793 O O . ASN A 1 221 ? -0.217 8.753 19.771 1.00 95.50 221 ASN A O 1
ATOM 1797 N N . LEU A 1 222 ? -0.512 6.834 18.652 1.00 96.25 222 LEU A N 1
ATOM 1798 C CA . LEU A 1 222 ? 0.069 7.327 17.401 1.00 96.25 222 LEU A CA 1
ATOM 1799 C C . LEU A 1 222 ? -0.793 8.446 16.808 1.00 96.25 222 LEU A C 1
ATOM 1801 O O . LEU A 1 222 ? -0.265 9.470 16.389 1.00 96.25 222 LEU A O 1
ATOM 1805 N N . PHE A 1 223 ? -2.114 8.269 16.798 1.00 95.81 223 PHE A N 1
ATOM 1806 C CA . PHE A 1 223 ? -3.046 9.226 16.205 1.00 95.81 223 PHE A CA 1
ATOM 1807 C C . PHE A 1 223 ? -3.202 10.491 17.048 1.00 95.81 223 PHE A C 1
ATOM 1809 O O . PHE A 1 223 ? -3.375 11.577 16.498 1.00 95.81 223 PHE A O 1
ATOM 1816 N N . ASP A 1 224 ? -3.057 10.369 18.369 1.00 91.44 224 ASP A N 1
ATOM 1817 C CA . ASP A 1 224 ? -3.113 11.509 19.286 1.00 91.44 224 ASP A CA 1
ATOM 1818 C C . ASP A 1 224 ? -2.015 12.548 18.990 1.00 91.44 224 ASP A C 1
ATOM 1820 O O . ASP A 1 224 ? -2.239 13.745 19.164 1.00 91.44 224 ASP A O 1
ATOM 1824 N N . THR A 1 225 ? -0.868 12.126 18.435 1.00 89.88 225 THR A N 1
ATOM 1825 C CA . THR A 1 225 ? 0.225 13.043 18.050 1.00 89.88 225 THR A CA 1
ATOM 1826 C C . THR A 1 225 ? -0.149 14.025 16.937 1.00 89.88 225 THR A C 1
ATOM 1828 O O . THR A 1 225 ? 0.474 15.077 16.813 1.00 89.88 225 THR A O 1
ATOM 1831 N N . PHE A 1 226 ? -1.175 13.715 16.144 1.00 90.50 226 PHE A N 1
ATOM 1832 C CA . PHE A 1 226 ? -1.567 14.516 14.988 1.00 90.50 226 PHE A CA 1
ATOM 1833 C C . PHE A 1 226 ? -2.737 15.468 15.263 1.00 90.50 226 PHE A C 1
ATOM 1835 O O . PHE A 1 226 ? -3.048 16.286 14.401 1.00 90.50 226 PHE A O 1
ATOM 1842 N N . GLN A 1 227 ? -3.386 15.397 16.435 1.00 81.56 227 GLN A N 1
ATOM 1843 C CA . GLN A 1 227 ? -4.608 16.169 16.723 1.00 81.56 227 GLN A CA 1
ATOM 1844 C C . GLN A 1 227 ? -4.419 17.685 16.554 1.00 81.56 227 GLN A C 1
ATOM 1846 O O . GLN A 1 227 ? -5.329 18.383 16.111 1.00 81.56 227 GLN A O 1
ATOM 1851 N N . ASN A 1 228 ? -3.218 18.183 16.853 1.00 81.12 228 ASN A N 1
ATOM 1852 C CA . ASN A 1 228 ? -2.890 19.605 16.768 1.00 81.12 228 ASN A CA 1
ATOM 1853 C C . ASN A 1 228 ? -2.288 20.016 15.415 1.00 81.12 228 ASN A C 1
ATOM 1855 O O . ASN A 1 228 ? -1.993 21.192 15.223 1.00 81.12 228 ASN A O 1
ATOM 1859 N N . HIS A 1 229 ? -2.084 19.082 14.480 1.00 84.56 229 HIS A N 1
ATOM 1860 C CA . HIS A 1 229 ? -1.445 19.375 13.200 1.00 84.56 229 HIS A CA 1
ATOM 1861 C C . HIS A 1 229 ? -2.489 19.808 12.153 1.00 84.56 229 HIS A C 1
ATOM 1863 O O . HIS A 1 229 ? -3.290 18.965 11.739 1.00 84.56 229 HIS A O 1
ATOM 1869 N N . PRO A 1 230 ? -2.480 21.068 11.663 1.00 85.12 230 PRO A N 1
ATOM 1870 C CA . PRO A 1 230 ? -3.540 21.606 10.802 1.00 85.12 230 PRO A CA 1
ATOM 1871 C C . PRO A 1 230 ? -3.820 20.763 9.553 1.00 85.12 230 PRO A C 1
ATOM 1873 O O . PRO A 1 230 ? -4.974 20.542 9.208 1.00 85.12 230 PRO A O 1
ATOM 1876 N N . MET A 1 231 ? -2.774 20.219 8.919 1.00 87.44 231 MET A N 1
ATOM 1877 C CA . MET A 1 231 ? -2.920 19.412 7.698 1.00 87.44 231 MET A CA 1
ATOM 1878 C C . MET A 1 231 ? -3.602 18.054 7.918 1.00 87.44 231 MET A C 1
ATOM 1880 O O . MET A 1 231 ? -4.061 17.447 6.957 1.00 87.44 231 MET A O 1
ATOM 1884 N N . PHE A 1 232 ? -3.650 17.547 9.154 1.00 92.56 232 PHE A N 1
ATOM 1885 C CA . PHE A 1 232 ? -4.142 16.194 9.438 1.00 92.56 232 PHE A CA 1
ATOM 1886 C C . PHE A 1 232 ? -5.467 16.181 10.203 1.00 92.56 232 PHE A C 1
ATOM 1888 O O . PHE A 1 232 ? -6.035 15.107 10.388 1.00 92.56 232 PHE A O 1
ATOM 1895 N N . GLN A 1 233 ? -5.984 17.340 10.627 1.00 90.94 233 GLN A N 1
ATOM 1896 C CA . GLN A 1 233 ? -7.144 17.423 11.523 1.00 90.94 233 GLN A CA 1
ATOM 1897 C C . GLN A 1 233 ? -8.359 16.649 11.003 1.00 90.94 233 GLN A C 1
ATOM 1899 O O . GLN A 1 233 ? -8.928 15.837 11.735 1.00 90.94 233 GLN A O 1
ATOM 1904 N N . ASP A 1 234 ? -8.729 16.842 9.735 1.00 91.06 234 ASP A N 1
ATOM 1905 C CA . ASP A 1 234 ? -9.891 16.166 9.153 1.00 91.06 234 ASP A CA 1
ATOM 1906 C C . ASP A 1 234 ? -9.695 14.650 9.041 1.00 91.06 234 ASP A C 1
ATOM 1908 O O . ASP A 1 234 ? -10.596 13.879 9.381 1.00 91.06 234 ASP A O 1
ATOM 1912 N N . LEU A 1 235 ? -8.507 14.214 8.615 1.00 95.44 235 LEU A N 1
ATOM 1913 C CA . LEU A 1 235 ? -8.177 12.796 8.463 1.00 95.44 235 LEU A CA 1
ATOM 1914 C C . LEU A 1 235 ? -8.161 12.075 9.815 1.00 95.44 235 LEU A C 1
ATOM 1916 O O . LEU A 1 235 ? -8.643 10.945 9.930 1.00 95.44 235 LEU A O 1
ATOM 1920 N N . ILE A 1 236 ? -7.628 12.732 10.844 1.00 96.50 236 ILE A N 1
ATOM 1921 C CA . ILE A 1 236 ? -7.546 12.202 12.206 1.00 96.50 236 ILE A CA 1
ATOM 1922 C C . ILE A 1 236 ? -8.918 12.183 12.867 1.00 96.50 236 ILE A C 1
ATOM 1924 O O . ILE A 1 236 ? -9.229 11.223 13.568 1.00 96.50 236 ILE A O 1
ATOM 1928 N N . TRP A 1 237 ? -9.777 13.168 12.596 1.00 95.12 237 TRP A N 1
ATOM 1929 C CA . TRP A 1 237 ? -11.133 13.215 13.144 1.00 95.12 237 TRP A CA 1
ATOM 1930 C C . TRP A 1 237 ? -11.932 11.937 12.846 1.00 95.12 237 TRP A C 1
ATOM 1932 O O . TRP A 1 237 ? -12.524 11.346 13.755 1.00 95.12 237 TRP A O 1
ATOM 1942 N N . ASN A 1 238 ? -11.895 11.452 11.602 1.00 95.50 238 ASN A N 1
ATOM 1943 C CA . ASN A 1 238 ? -12.543 10.195 11.217 1.00 95.50 238 ASN A CA 1
ATOM 1944 C C . ASN A 1 238 ? -11.971 8.995 11.989 1.00 95.50 238 ASN A C 1
ATOM 1946 O O . ASN A 1 238 ? -12.723 8.202 12.561 1.00 95.50 238 ASN A O 1
ATOM 1950 N N . ILE A 1 239 ? -10.640 8.876 12.045 1.00 96.75 239 ILE A N 1
ATOM 1951 C CA . ILE A 1 239 ? -9.953 7.770 12.729 1.00 96.75 239 ILE A CA 1
ATOM 1952 C C . ILE A 1 239 ? -10.274 7.786 14.232 1.00 96.75 239 ILE A C 1
ATOM 1954 O O . ILE A 1 239 ? -10.630 6.752 14.799 1.00 96.75 239 ILE A O 1
ATOM 1958 N N . CYS A 1 240 ? -10.239 8.956 14.873 1.00 95.81 240 CYS A N 1
ATOM 1959 C CA . CYS A 1 240 ? -10.621 9.134 16.273 1.00 95.81 240 CYS A CA 1
ATOM 1960 C C . CYS A 1 240 ? -12.098 8.799 16.518 1.00 95.81 240 CYS A C 1
ATOM 1962 O O . CYS A 1 240 ? -12.421 8.208 17.548 1.00 95.81 240 CYS A O 1
ATOM 1964 N N . THR A 1 241 ? -12.994 9.117 15.581 1.00 95.44 241 THR A N 1
ATOM 1965 C CA . THR A 1 241 ? -14.420 8.764 15.677 1.00 95.44 241 THR A CA 1
ATOM 1966 C C . THR A 1 241 ? -14.615 7.247 15.709 1.00 95.44 241 THR A C 1
ATOM 1968 O O . THR A 1 241 ? -15.349 6.736 16.559 1.00 95.44 241 THR A O 1
ATOM 1971 N N . VAL A 1 242 ? -13.900 6.511 14.850 1.00 96.50 242 VAL A N 1
ATOM 1972 C CA . VAL A 1 242 ? -13.877 5.038 14.874 1.00 96.50 242 VAL A CA 1
ATOM 1973 C C . VAL A 1 242 ? -13.276 4.528 16.187 1.00 96.50 242 VAL A C 1
ATOM 1975 O O . VAL A 1 242 ? -13.914 3.739 16.885 1.00 96.50 242 VAL A O 1
ATOM 1978 N N . ILE A 1 243 ? -12.090 5.010 16.571 1.00 96.31 243 ILE A N 1
ATOM 1979 C CA . ILE A 1 243 ? -11.408 4.604 17.810 1.00 96.31 243 ILE A CA 1
ATOM 1980 C C . ILE A 1 243 ? -12.319 4.796 19.027 1.00 96.31 243 ILE A C 1
ATOM 1982 O O . ILE A 1 243 ? -12.466 3.877 19.826 1.00 96.31 243 ILE A O 1
ATOM 1986 N N . ASN A 1 244 ? -12.970 5.950 19.170 1.00 94.88 244 ASN A N 1
ATOM 1987 C CA . ASN A 1 244 ? -13.830 6.237 20.318 1.00 94.88 244 ASN A CA 1
ATOM 1988 C C . ASN A 1 244 ? -15.066 5.329 20.357 1.00 94.88 244 ASN A C 1
ATOM 1990 O O . ASN A 1 244 ? -15.421 4.831 21.425 1.00 94.88 244 ASN A O 1
ATOM 1994 N N . HIS A 1 245 ? -15.687 5.059 19.205 1.00 94.44 245 HIS A N 1
ATOM 1995 C CA . HIS A 1 245 ? -16.838 4.160 19.129 1.00 94.44 245 HIS A CA 1
ATOM 1996 C C . HIS A 1 245 ? -16.501 2.722 19.522 1.00 94.44 245 HIS A C 1
ATOM 1998 O O . HIS A 1 245 ? -17.265 2.082 20.239 1.00 94.44 245 HIS A O 1
ATOM 2004 N N . PHE A 1 246 ? -15.377 2.187 19.042 1.00 95.81 246 PHE A N 1
ATOM 2005 C CA . PHE A 1 246 ? -15.003 0.812 19.365 1.00 95.81 246 PHE A CA 1
ATOM 2006 C C . PHE A 1 246 ? -14.332 0.700 20.737 1.00 95.81 246 PHE A C 1
ATOM 2008 O O . PHE A 1 246 ? -14.508 -0.315 21.406 1.00 95.81 246 PHE A O 1
ATOM 2015 N N . SER A 1 247 ? -13.660 1.749 21.218 1.00 94.88 247 SER A N 1
ATOM 2016 C CA . SER A 1 247 ? -13.107 1.794 22.575 1.00 94.88 247 SER A CA 1
ATOM 2017 C C . SER A 1 247 ? -14.199 1.644 23.634 1.00 94.88 247 SER A C 1
ATOM 2019 O O . SER A 1 247 ? -14.006 0.884 24.578 1.00 94.88 247 SER A O 1
ATOM 2021 N N . SER A 1 248 ? -15.351 2.310 23.483 1.00 92.69 248 SER A N 1
ATOM 2022 C CA . SER A 1 248 ? -16.451 2.183 24.452 1.00 92.69 248 SER A CA 1
ATOM 2023 C C . SER A 1 248 ? -17.056 0.777 24.477 1.00 92.69 248 SER A C 1
ATOM 2025 O O . SER A 1 248 ? -17.461 0.305 25.532 1.00 92.69 248 SER A O 1
ATOM 2027 N N . ARG A 1 249 ? -17.062 0.070 23.340 1.00 90.94 249 ARG A N 1
ATOM 2028 C CA . ARG A 1 249 ? -17.513 -1.328 23.259 1.00 90.94 249 ARG A CA 1
ATOM 2029 C C . ARG A 1 249 ? -16.514 -2.296 23.885 1.00 90.94 249 ARG A C 1
ATOM 2031 O O . ARG A 1 249 ? -16.919 -3.199 24.605 1.00 90.94 249 ARG A O 1
ATOM 2038 N N . VAL A 1 250 ? -15.220 -2.105 23.629 1.00 91.62 250 VAL A N 1
ATOM 2039 C CA . VAL A 1 250 ? -14.154 -2.952 24.191 1.00 91.62 250 VAL A CA 1
ATOM 2040 C C . VAL A 1 250 ? -14.028 -2.756 25.706 1.00 91.62 250 VAL A C 1
ATOM 2042 O O . VAL A 1 250 ? -13.723 -3.709 26.411 1.00 91.62 250 VAL A O 1
ATOM 2045 N N . GLN A 1 251 ? -14.331 -1.565 26.232 1.00 89.88 251 GL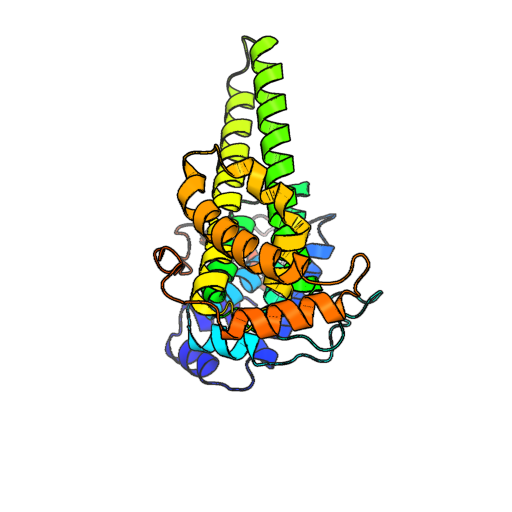N A N 1
ATOM 2046 C CA . GLN A 1 251 ? -14.366 -1.294 27.677 1.00 89.88 251 GLN A CA 1
ATOM 2047 C C . GLN A 1 251 ? -15.438 -2.084 28.444 1.00 89.88 251 GLN A C 1
ATOM 2049 O O . GLN A 1 251 ? -15.317 -2.217 29.658 1.00 89.88 251 GLN A O 1
ATOM 2054 N N . LEU A 1 252 ? -16.464 -2.606 27.762 1.00 88.25 252 LEU A N 1
ATOM 2055 C CA . LEU A 1 252 ? -17.483 -3.468 28.375 1.00 88.25 252 LEU A CA 1
ATOM 2056 C C . LEU A 1 252 ? -16.967 -4.887 28.649 1.00 88.25 252 LEU A C 1
ATOM 2058 O O . LEU A 1 252 ? -17.627 -5.650 29.350 1.00 88.25 252 LEU A O 1
ATOM 2062 N N . LEU A 1 253 ? -15.820 -5.257 28.074 1.00 89.94 253 LEU A N 1
ATOM 2063 C CA . LEU A 1 253 ? -15.192 -6.549 28.304 1.00 89.94 253 LEU A CA 1
ATOM 2064 C C . LEU A 1 253 ? -14.467 -6.566 29.654 1.00 89.94 253 LEU A C 1
ATOM 2066 O O . LEU A 1 253 ? -13.939 -5.553 30.117 1.00 89.94 253 LEU A O 1
ATOM 2070 N N . GLU A 1 254 ? -14.387 -7.745 30.267 1.00 83.81 254 GLU A N 1
ATOM 2071 C CA . GLU A 1 254 ? -13.630 -7.933 31.501 1.00 83.81 254 GLU A CA 1
ATOM 2072 C C . GLU A 1 254 ? -12.145 -7.607 31.289 1.00 83.81 254 GLU A C 1
ATOM 2074 O O . GLU A 1 254 ? -11.551 -7.907 30.242 1.00 83.81 254 GLU A O 1
ATOM 2079 N N . ARG A 1 255 ? -11.515 -6.997 32.300 1.00 79.88 255 ARG A N 1
ATOM 2080 C CA . ARG A 1 255 ? -10.079 -6.699 32.262 1.00 79.88 255 ARG A CA 1
ATOM 2081 C C . ARG A 1 255 ? -9.294 -8.003 32.098 1.00 79.88 255 ARG A C 1
ATOM 2083 O O . ARG A 1 255 ? -9.444 -8.914 32.900 1.00 79.88 255 ARG A O 1
ATOM 2090 N N . GLY A 1 256 ? -8.434 -8.063 31.081 1.00 79.12 256 GLY A N 1
ATOM 2091 C CA . GLY A 1 256 ? -7.670 -9.272 30.746 1.00 79.12 256 GLY A CA 1
ATOM 2092 C C . GLY A 1 256 ? -8.330 -10.182 29.704 1.00 79.12 256 GLY A C 1
ATOM 2093 O O . GLY A 1 256 ? -7.807 -11.260 29.437 1.00 79.12 256 GLY A O 1
ATOM 2094 N N . SER A 1 257 ? -9.436 -9.751 29.088 1.00 87.69 257 SER A N 1
ATOM 2095 C CA . SER A 1 257 ? -10.065 -10.463 27.968 1.00 87.69 257 SER A CA 1
ATOM 2096 C C . SER A 1 257 ? -9.076 -10.792 26.842 1.00 87.69 257 SER A C 1
ATOM 2098 O O . SER A 1 257 ? -8.178 -10.010 26.521 1.00 87.69 257 SER A O 1
ATOM 2100 N N . SER A 1 258 ? -9.262 -11.958 26.219 1.00 92.69 258 SER A N 1
ATOM 2101 C CA . SER A 1 258 ? -8.399 -12.436 25.136 1.00 92.69 258 SER A CA 1
ATOM 2102 C C . SER A 1 258 ? -8.525 -11.577 23.870 1.00 92.69 258 SER A C 1
ATOM 2104 O O . SER A 1 258 ? -9.535 -10.911 23.639 1.00 92.69 258 SER A O 1
ATOM 2106 N N . VAL A 1 259 ? -7.517 -11.640 22.991 1.00 92.75 259 VAL A N 1
ATOM 2107 C CA . VAL A 1 259 ? -7.551 -10.954 21.684 1.00 92.75 259 VAL A CA 1
ATOM 2108 C C . VAL A 1 259 ? -8.765 -11.386 20.851 1.00 92.75 259 VAL A C 1
ATOM 2110 O O . VAL A 1 259 ? -9.364 -10.549 20.182 1.00 92.75 259 VAL A O 1
ATOM 2113 N N . SER A 1 260 ? -9.166 -12.661 20.936 1.00 94.31 260 SER A N 1
ATOM 2114 C CA . SER A 1 260 ? -10.363 -13.175 20.256 1.00 94.31 260 SER A CA 1
ATOM 2115 C C . SER A 1 260 ? -11.631 -12.486 20.754 1.00 94.31 260 SER A C 1
ATOM 2117 O O . SER A 1 260 ? -12.413 -12.010 19.944 1.00 94.31 260 SER A O 1
ATOM 2119 N N . ALA A 1 261 ? -11.797 -12.341 22.073 1.00 94.25 261 ALA A N 1
ATOM 2120 C CA . ALA A 1 261 ? -12.967 -11.674 22.642 1.00 94.25 261 ALA A CA 1
ATOM 2121 C C . ALA A 1 261 ? -13.058 -10.197 22.214 1.00 94.25 261 ALA A C 1
ATOM 2123 O O . ALA A 1 261 ? -14.146 -9.683 21.952 1.00 94.25 261 ALA A O 1
ATOM 2124 N N . VAL A 1 262 ? -11.911 -9.516 22.097 1.00 95.56 262 VAL A N 1
ATOM 2125 C CA . VAL A 1 262 ? -11.853 -8.140 21.579 1.00 95.56 262 VAL A CA 1
ATOM 2126 C C . VAL A 1 262 ? -12.265 -8.087 20.106 1.00 95.56 262 VAL A C 1
ATOM 2128 O O . VAL A 1 262 ? -13.040 -7.209 19.729 1.00 95.56 262 VAL A O 1
ATOM 2131 N N . LEU A 1 263 ? -11.778 -9.012 19.274 1.00 96.19 263 LEU A N 1
ATOM 2132 C CA . LEU A 1 263 ? -12.155 -9.085 17.859 1.00 96.19 263 LEU A CA 1
ATOM 2133 C C . LEU A 1 263 ? -13.646 -9.393 17.686 1.00 96.19 263 LEU A C 1
ATOM 2135 O O . LEU A 1 263 ? -14.305 -8.692 16.924 1.00 96.19 263 LEU A O 1
ATOM 2139 N N . ASP A 1 264 ? -14.205 -10.317 18.469 1.00 95.31 264 ASP A N 1
ATOM 2140 C CA . ASP A 1 264 ? -15.641 -10.624 18.454 1.00 95.31 264 ASP A CA 1
ATOM 2141 C C . ASP A 1 264 ? -16.488 -9.394 18.823 1.00 95.31 264 ASP A C 1
ATOM 2143 O O . ASP A 1 264 ? -17.532 -9.124 18.220 1.00 95.31 264 ASP A O 1
ATOM 2147 N N . ALA A 1 265 ? -16.045 -8.612 19.815 1.00 95.69 265 ALA A N 1
ATOM 2148 C CA . ALA A 1 265 ? -16.708 -7.368 20.198 1.00 95.69 265 ALA A CA 1
ATOM 2149 C C . ALA A 1 265 ? -16.632 -6.307 19.087 1.00 95.69 265 ALA A C 1
ATOM 2151 O O . ALA A 1 265 ? -17.609 -5.585 18.852 1.00 95.69 265 ALA A O 1
ATOM 2152 N N . ILE A 1 266 ? -15.498 -6.224 18.384 1.00 96.88 266 ILE A N 1
ATOM 2153 C CA . ILE A 1 266 ? -15.316 -5.346 17.223 1.00 96.88 266 ILE A CA 1
ATOM 2154 C C . ILE A 1 266 ? -16.238 -5.773 16.079 1.00 96.88 266 ILE A C 1
ATOM 2156 O O . ILE A 1 266 ? -16.947 -4.927 15.543 1.00 96.88 266 ILE A O 1
ATOM 2160 N N . GLU A 1 267 ? -16.292 -7.057 15.729 1.00 95.88 267 GLU A N 1
ATOM 2161 C CA . GLU A 1 267 ? -17.145 -7.567 14.649 1.00 95.88 267 GLU A CA 1
ATOM 2162 C C . GLU A 1 267 ? -18.627 -7.291 14.925 1.00 95.88 267 GLU A C 1
ATOM 2164 O O . GLU A 1 267 ? -19.317 -6.682 14.101 1.00 95.88 267 GLU A O 1
ATOM 2169 N N . LYS A 1 268 ? -19.103 -7.616 16.135 1.00 94.25 268 LYS A N 1
ATOM 2170 C CA . LYS A 1 268 ? -20.472 -7.289 16.573 1.00 94.25 268 LYS A CA 1
ATOM 2171 C C . LYS A 1 268 ? -20.734 -5.782 16.554 1.00 94.25 268 LYS A C 1
ATOM 2173 O O . LYS A 1 268 ? -21.831 -5.336 16.207 1.00 94.25 268 LYS A O 1
ATOM 2178 N N . GLY A 1 269 ? -19.737 -4.983 16.930 1.00 93.25 269 GLY A N 1
ATOM 2179 C CA . GLY A 1 269 ? -19.819 -3.528 16.893 1.00 93.25 269 GLY A CA 1
ATOM 2180 C C . GLY A 1 269 ? -19.920 -2.968 15.478 1.00 93.25 269 GLY A C 1
ATOM 2181 O O . GLY A 1 269 ? -20.710 -2.056 15.237 1.00 93.25 269 GLY A O 1
ATOM 2182 N N . ALA A 1 270 ? -19.179 -3.549 14.537 1.00 94.38 270 ALA A N 1
ATOM 2183 C CA . ALA A 1 270 ? -19.095 -3.085 13.162 1.00 94.38 270 ALA A CA 1
ATOM 2184 C C . ALA A 1 270 ? -20.411 -3.274 12.395 1.00 94.38 270 ALA A C 1
ATOM 2186 O O . ALA A 1 270 ? -20.760 -2.429 11.569 1.00 94.38 270 ALA A O 1
ATOM 2187 N N . LEU A 1 271 ? -21.199 -4.304 12.727 1.00 91.56 271 LEU A N 1
ATOM 2188 C CA . LEU A 1 271 ? -22.554 -4.494 12.186 1.00 91.56 271 LEU A CA 1
ATOM 2189 C C . LEU A 1 271 ? -23.472 -3.289 12.451 1.00 91.56 271 LEU A C 1
ATOM 2191 O O . LEU A 1 271 ? -24.302 -2.944 11.615 1.00 91.56 271 LEU A O 1
ATOM 2195 N N . HIS A 1 272 ? -23.277 -2.618 13.587 1.00 89.56 272 HIS A N 1
ATOM 2196 C CA . HIS A 1 272 ? -24.077 -1.477 14.033 1.00 89.56 272 HIS A CA 1
ATOM 2197 C C . HIS A 1 272 ? -23.387 -0.128 13.770 1.00 89.56 272 HIS A C 1
ATOM 2199 O O . HIS A 1 272 ? -23.820 0.906 14.285 1.00 89.56 272 HIS A O 1
ATOM 2205 N N . TRP A 1 273 ? -22.286 -0.122 13.011 1.00 91.81 273 TRP A N 1
ATOM 2206 C CA . TRP A 1 273 ? -21.578 1.100 12.644 1.00 91.81 273 TRP A CA 1
ATOM 2207 C C . TRP A 1 273 ? -22.407 1.927 11.648 1.00 91.81 273 TRP A C 1
ATOM 2209 O O . TRP A 1 273 ? -22.731 1.405 10.569 1.00 91.81 273 TRP A O 1
ATOM 2219 N N . PRO A 1 274 ? -22.725 3.203 11.947 1.00 87.56 274 PRO A N 1
ATOM 2220 C CA . PRO A 1 274 ? -23.421 4.061 10.995 1.00 87.56 274 PRO A CA 1
ATOM 2221 C C . PRO A 1 274 ? -22.438 4.576 9.954 1.00 87.56 274 PRO A C 1
ATOM 2223 O O . PRO A 1 274 ? -21.436 5.214 10.277 1.00 87.56 274 PRO A O 1
ATOM 2226 N N . THR A 1 275 ? -22.724 4.269 8.696 1.00 76.88 275 THR A N 1
ATOM 2227 C CA . THR A 1 275 ? -21.851 4.548 7.550 1.00 76.88 275 THR A CA 1
ATOM 2228 C C . THR A 1 275 ? -21.792 6.028 7.172 1.00 76.88 275 THR A C 1
ATOM 2230 O O . THR A 1 275 ? -20.922 6.432 6.412 1.00 76.88 275 THR A O 1
ATOM 2233 N N . ASP A 1 276 ? -22.699 6.839 7.703 1.00 84.56 276 ASP A N 1
ATOM 2234 C CA . ASP A 1 276 ? -22.852 8.275 7.469 1.00 84.56 276 ASP A CA 1
ATOM 2235 C C . ASP A 1 276 ? -22.040 9.153 8.437 1.00 84.56 276 ASP A C 1
ATOM 2237 O O . ASP A 1 276 ? -21.901 10.350 8.203 1.00 84.56 276 ASP A O 1
ATOM 2241 N N . ARG A 1 277 ? -21.458 8.578 9.501 1.00 86.88 277 ARG A N 1
ATOM 2242 C CA . ARG A 1 277 ? -20.694 9.349 10.500 1.00 86.88 277 ARG A CA 1
ATOM 2243 C C . ARG A 1 277 ? -19.344 9.874 10.015 1.00 86.88 277 ARG A C 1
ATOM 2245 O O . ARG A 1 277 ? -18.817 10.796 10.630 1.00 86.88 277 ARG A O 1
ATOM 2252 N N . LEU A 1 278 ? -18.747 9.258 8.997 1.00 93.44 278 LEU A N 1
ATOM 2253 C CA . LEU A 1 278 ? -17.403 9.614 8.540 1.00 93.44 278 LEU A CA 1
ATOM 2254 C C . LEU A 1 278 ? -17.464 10.688 7.455 1.00 93.44 278 LEU A C 1
ATOM 2256 O O . LEU A 1 278 ? -18.253 10.591 6.513 1.00 93.44 278 LEU A O 1
ATOM 2260 N N . LYS A 1 279 ? -16.582 11.687 7.563 1.00 92.50 279 LYS A N 1
ATOM 2261 C CA . LYS A 1 279 ? -16.334 12.655 6.493 1.00 92.50 279 LYS A CA 1
ATOM 2262 C C . LYS A 1 279 ? -15.870 11.899 5.252 1.00 92.50 279 LYS A C 1
ATOM 2264 O O . LYS A 1 279 ? -14.981 11.051 5.340 1.00 92.50 279 LYS A O 1
ATOM 2269 N N . LYS A 1 280 ? -16.465 12.217 4.104 1.00 89.75 280 LYS A N 1
ATOM 2270 C CA . LYS A 1 280 ? -16.050 11.670 2.812 1.00 89.75 280 LYS A CA 1
ATOM 2271 C C . LYS A 1 280 ? -14.925 12.524 2.242 1.00 89.75 280 LYS A C 1
ATOM 2273 O O . LYS A 1 280 ? -15.071 13.740 2.145 1.00 89.75 280 LYS A O 1
ATOM 2278 N N . PHE A 1 281 ? -13.838 11.873 1.854 1.00 92.44 281 PHE A N 1
ATOM 2279 C CA . PHE A 1 281 ? -12.719 12.491 1.148 1.00 92.44 281 PHE A CA 1
ATOM 2280 C C . PHE A 1 281 ? -12.789 12.161 -0.348 1.00 92.44 281 PHE A C 1
ATOM 2282 O O . PHE A 1 281 ? -13.492 11.216 -0.721 1.00 92.44 281 PHE A O 1
ATOM 2289 N N . PRO A 1 282 ? -12.090 12.924 -1.207 1.00 92.62 282 PRO A N 1
ATOM 2290 C CA . PRO A 1 282 ? -11.936 12.572 -2.612 1.00 92.62 282 PRO A CA 1
ATOM 2291 C C . PRO A 1 282 ? -11.397 11.151 -2.780 1.00 92.62 282 PRO A C 1
ATOM 2293 O O . PRO A 1 282 ? -10.590 10.676 -1.979 1.00 92.62 282 PRO A O 1
ATOM 2296 N N . GLU A 1 283 ? -11.840 10.473 -3.834 1.00 89.75 283 GLU A N 1
ATOM 2297 C CA . GLU A 1 283 ? -11.321 9.148 -4.148 1.00 89.75 283 GLU A CA 1
ATOM 2298 C C . GLU A 1 283 ? -9.855 9.225 -4.576 1.00 89.75 283 GLU A C 1
ATOM 2300 O O . GLU A 1 283 ? -9.467 10.034 -5.421 1.00 89.75 283 GLU A O 1
ATOM 2305 N N . LEU A 1 284 ? -9.051 8.329 -4.011 1.00 94.56 284 LEU A N 1
ATOM 2306 C CA . LEU A 1 284 ? -7.640 8.189 -4.333 1.00 94.56 284 LEU A CA 1
ATOM 2307 C C . LEU A 1 284 ? -7.499 7.440 -5.662 1.00 94.56 284 LEU A C 1
ATOM 2309 O O . LEU A 1 284 ? -7.580 6.215 -5.697 1.00 94.56 284 LEU A O 1
ATOM 2313 N N . ARG A 1 285 ? -7.318 8.188 -6.755 1.00 95.62 285 ARG A N 1
ATOM 2314 C CA . ARG A 1 285 ? -7.145 7.642 -8.109 1.00 95.62 285 ARG A CA 1
ATOM 2315 C C . ARG A 1 285 ? -5.858 8.159 -8.738 1.00 95.62 285 ARG A C 1
ATOM 2317 O O . ARG A 1 285 ? -5.813 9.250 -9.303 1.00 95.62 285 ARG A O 1
ATOM 2324 N N . PHE A 1 286 ? -4.819 7.347 -8.662 1.00 97.56 286 PHE A N 1
ATOM 2325 C CA . PHE A 1 286 ? -3.510 7.592 -9.244 1.00 97.56 286 PHE A CA 1
ATOM 2326 C C . PHE A 1 286 ? -3.343 6.780 -10.518 1.00 97.56 286 PHE A C 1
ATOM 2328 O O . PHE A 1 286 ? -3.706 5.607 -10.563 1.00 97.56 286 PHE A O 1
ATOM 2335 N N . LYS A 1 287 ? -2.753 7.400 -11.539 1.00 96.00 287 LYS A N 1
ATOM 2336 C CA . LYS A 1 287 ? -2.420 6.746 -12.803 1.00 96.00 287 LYS A CA 1
ATOM 2337 C C . LYS A 1 287 ? -0.925 6.773 -13.030 1.00 96.00 287 LYS A C 1
ATOM 2339 O O . LYS A 1 287 ? -0.263 7.749 -12.677 1.00 96.00 287 LYS A O 1
ATOM 2344 N N . TYR A 1 288 ? -0.409 5.726 -13.653 1.00 95.12 288 TYR A N 1
ATOM 2345 C CA . TYR A 1 288 ? 0.947 5.742 -14.154 1.00 95.12 288 TYR A CA 1
ATOM 2346 C C . TYR A 1 288 ? 1.060 6.726 -15.321 1.00 95.12 288 TYR A C 1
ATOM 2348 O O . TYR A 1 288 ? 0.326 6.642 -16.309 1.00 95.12 288 TYR A O 1
ATOM 2356 N N . VAL A 1 289 ? 2.022 7.635 -15.209 1.00 91.69 289 VAL A N 1
ATOM 2357 C CA . VAL A 1 289 ? 2.431 8.538 -16.282 1.00 91.69 289 VAL A CA 1
ATOM 2358 C C . VAL A 1 289 ? 3.898 8.253 -16.568 1.00 91.69 289 VAL A C 1
ATOM 2360 O O . VAL A 1 289 ? 4.727 8.258 -15.657 1.00 91.69 289 VAL A O 1
ATOM 2363 N N . GLU A 1 290 ? 4.197 7.935 -17.825 1.00 88.94 290 GLU A N 1
ATOM 2364 C CA . GLU A 1 290 ? 5.572 7.760 -18.280 1.00 88.94 290 GLU A CA 1
ATOM 2365 C C . GLU A 1 290 ? 6.263 9.134 -18.313 1.00 88.94 290 GLU A C 1
ATOM 2367 O O . GLU A 1 290 ? 5.681 10.094 -18.810 1.00 88.94 290 GLU A O 1
ATOM 2372 N N . ASP A 1 291 ? 7.465 9.231 -17.741 1.00 86.00 291 ASP A N 1
ATOM 2373 C CA . ASP A 1 291 ? 8.262 10.466 -17.733 1.00 86.00 291 ASP A CA 1
ATOM 2374 C C . ASP A 1 291 ? 8.765 10.806 -19.151 1.00 86.00 291 ASP A C 1
ATOM 2376 O O . ASP A 1 291 ? 9.042 9.912 -19.953 1.00 86.00 291 ASP A O 1
ATOM 2380 N N . ASP A 1 292 ? 8.932 12.088 -19.471 1.00 80.62 292 ASP A N 1
ATOM 2381 C CA . ASP A 1 292 ? 9.427 12.508 -20.788 1.00 80.62 292 ASP A CA 1
ATOM 2382 C C . ASP A 1 292 ? 10.872 12.030 -21.052 1.00 80.62 292 ASP A C 1
ATOM 2384 O O . ASP A 1 292 ? 11.256 11.793 -22.199 1.00 80.62 292 ASP A O 1
ATOM 2388 N N . ASN A 1 293 ? 11.671 11.821 -19.997 1.00 80.56 293 ASN A N 1
ATOM 2389 C CA . ASN A 1 293 ? 13.072 11.399 -20.080 1.00 80.56 293 ASN A CA 1
ATOM 2390 C C . ASN A 1 293 ? 13.281 9.893 -19.836 1.00 80.56 293 ASN A C 1
ATOM 2392 O O . ASN A 1 293 ? 14.396 9.461 -19.526 1.00 80.56 293 ASN A O 1
ATOM 2396 N N . THR A 1 294 ? 12.260 9.040 -20.016 1.00 83.50 294 THR A N 1
ATOM 2397 C CA . THR A 1 294 ? 12.422 7.582 -19.818 1.00 83.50 294 THR A CA 1
ATOM 2398 C C . THR A 1 294 ? 13.443 6.923 -20.743 1.00 83.50 294 THR A C 1
ATOM 2400 O O . THR A 1 294 ? 13.879 5.800 -20.475 1.00 83.50 294 THR A O 1
ATOM 2403 N N . VAL A 1 295 ? 13.890 7.614 -21.793 1.00 82.44 295 VAL A N 1
ATOM 2404 C CA . VAL A 1 295 ? 15.005 7.195 -22.654 1.00 82.44 295 VAL A CA 1
ATOM 2405 C C . VAL A 1 295 ? 16.253 6.869 -21.825 1.00 82.44 295 VAL A C 1
ATOM 2407 O O . VAL A 1 295 ? 16.890 5.845 -22.076 1.00 82.44 295 VAL A O 1
ATOM 2410 N N . GLU A 1 296 ? 16.559 7.659 -20.791 1.00 81.56 296 GLU A N 1
ATOM 2411 C CA . GLU A 1 296 ? 17.713 7.431 -19.907 1.00 81.56 296 GLU A CA 1
ATOM 2412 C C . GLU A 1 296 ? 17.586 6.146 -19.077 1.00 81.56 296 GLU A C 1
ATOM 2414 O O . GLU A 1 296 ? 18.589 5.556 -18.680 1.00 81.56 296 GLU A O 1
ATOM 2419 N N . PHE A 1 297 ? 16.360 5.671 -18.854 1.00 83.81 297 PHE A N 1
ATOM 2420 C CA . PHE A 1 297 ? 16.081 4.422 -18.154 1.00 83.81 297 PHE A CA 1
ATOM 2421 C C . PHE A 1 297 ? 16.028 3.222 -19.113 1.00 83.81 297 PHE A C 1
ATOM 2423 O O . PHE A 1 297 ? 16.656 2.188 -18.875 1.00 83.81 297 PHE A O 1
ATOM 2430 N N . PHE A 1 298 ? 15.286 3.332 -20.218 1.00 86.62 298 PHE A N 1
ATOM 2431 C CA . PHE A 1 298 ? 15.035 2.202 -21.115 1.00 86.62 298 PHE A CA 1
ATOM 2432 C C . PHE A 1 298 ? 16.193 1.904 -22.062 1.00 86.62 298 PHE A C 1
ATOM 2434 O O . PHE A 1 298 ? 16.476 0.729 -22.298 1.00 86.62 298 PHE A O 1
ATOM 2441 N N . VAL A 1 299 ? 16.873 2.918 -22.604 1.00 85.19 299 VAL A N 1
ATOM 2442 C CA . VAL A 1 299 ? 17.932 2.696 -23.602 1.00 85.19 299 VAL A CA 1
ATOM 2443 C C . VAL A 1 299 ? 19.109 1.919 -23.008 1.00 85.19 299 VAL A C 1
ATOM 2445 O O . VAL A 1 299 ? 19.456 0.881 -23.583 1.00 85.19 299 VAL A O 1
ATOM 2448 N N . PRO A 1 300 ? 19.690 2.305 -21.852 1.00 81.62 300 PRO A N 1
ATOM 2449 C CA . PRO A 1 300 ? 20.762 1.520 -21.242 1.00 81.62 300 PRO A CA 1
ATOM 2450 C C . PRO A 1 300 ? 20.308 0.103 -20.886 1.00 81.62 300 PRO A C 1
ATOM 2452 O O . PRO A 1 300 ? 21.066 -0.854 -21.046 1.00 81.62 300 PRO A O 1
ATOM 2455 N N . TYR A 1 301 ? 19.055 -0.056 -20.452 1.00 84.69 301 TYR A N 1
ATOM 2456 C CA . TYR A 1 301 ? 18.516 -1.361 -20.096 1.00 84.69 301 TYR A CA 1
ATOM 2457 C C . TYR A 1 301 ? 18.381 -2.298 -21.295 1.00 84.69 301 TYR A C 1
ATOM 2459 O O . TYR A 1 301 ? 18.827 -3.444 -21.225 1.00 84.69 301 TYR A O 1
ATOM 2467 N N . VAL A 1 302 ? 17.792 -1.826 -22.397 1.00 87.19 302 VAL A N 1
ATOM 2468 C CA . VAL A 1 302 ? 17.634 -2.612 -23.627 1.00 87.19 302 VAL A CA 1
ATOM 2469 C C . VAL A 1 302 ? 18.997 -3.011 -24.168 1.00 87.19 302 VAL A C 1
ATOM 2471 O O . VAL A 1 302 ? 19.212 -4.184 -24.459 1.00 87.19 302 VAL A O 1
ATOM 2474 N N . TRP A 1 303 ? 19.942 -2.074 -24.239 1.00 84.19 303 TRP A N 1
ATOM 2475 C CA . TRP A 1 303 ? 21.287 -2.377 -24.715 1.00 84.19 303 TRP A CA 1
ATOM 2476 C C . TRP A 1 303 ? 22.027 -3.373 -23.831 1.00 84.19 303 TRP A C 1
ATOM 2478 O O . TRP A 1 303 ? 22.699 -4.260 -24.354 1.00 84.19 303 TRP A O 1
ATOM 2488 N N . ARG A 1 304 ? 21.852 -3.296 -22.509 1.00 81.19 304 ARG A N 1
ATOM 2489 C CA . ARG A 1 304 ? 22.377 -4.308 -21.591 1.00 81.19 304 ARG A CA 1
ATOM 2490 C C . ARG A 1 304 ? 21.776 -5.687 -21.858 1.00 81.19 304 ARG A C 1
ATOM 2492 O O . ARG A 1 304 ? 22.516 -6.662 -21.906 1.00 81.19 304 ARG A O 1
ATOM 2499 N N . LEU A 1 305 ? 20.457 -5.783 -22.053 1.00 85.12 305 LEU A N 1
ATOM 2500 C CA . LEU A 1 305 ? 19.803 -7.052 -22.394 1.00 85.12 305 LEU A CA 1
ATOM 2501 C C . LEU A 1 305 ? 20.318 -7.602 -23.728 1.00 85.12 305 LEU A C 1
ATOM 2503 O O . LEU A 1 305 ? 20.627 -8.786 -23.820 1.00 85.12 305 LEU A O 1
ATOM 2507 N N . THR A 1 306 ? 20.457 -6.744 -24.740 1.00 85.81 306 THR A N 1
ATOM 2508 C CA . THR A 1 306 ? 21.034 -7.120 -26.033 1.00 85.81 306 THR A CA 1
ATOM 2509 C C . THR A 1 306 ? 22.458 -7.625 -25.858 1.00 85.81 306 THR A C 1
ATOM 2511 O O . THR A 1 306 ? 22.771 -8.696 -26.351 1.00 85.81 306 THR A O 1
ATOM 2514 N N . PHE A 1 307 ? 23.314 -6.917 -25.124 1.00 83.06 307 PHE A N 1
ATOM 2515 C CA . PHE A 1 307 ? 24.687 -7.352 -24.879 1.00 83.06 307 PHE A CA 1
ATOM 2516 C C . PHE A 1 307 ? 24.742 -8.713 -24.164 1.00 83.06 307 PHE A C 1
ATOM 2518 O O . PHE A 1 307 ? 25.504 -9.587 -24.560 1.00 83.06 307 PHE A O 1
ATOM 2525 N N . GLN A 1 308 ? 23.917 -8.902 -23.131 1.00 82.62 308 GLN A N 1
ATOM 2526 C CA . GLN A 1 308 ? 23.949 -10.089 -22.275 1.00 82.62 308 GLN A CA 1
ATOM 2527 C C . GLN A 1 308 ? 23.360 -11.342 -22.936 1.00 82.62 308 GLN A C 1
ATOM 2529 O O . GLN A 1 308 ? 23.836 -12.447 -22.686 1.00 82.62 308 GLN A O 1
ATOM 2534 N N . PHE A 1 309 ? 22.293 -11.186 -23.722 1.00 86.25 309 PHE A N 1
ATOM 2535 C CA . PHE A 1 309 ? 21.523 -12.311 -24.261 1.00 86.25 309 PHE A CA 1
ATOM 2536 C C . PHE A 1 309 ? 21.665 -12.486 -25.774 1.00 86.25 309 PHE A C 1
ATOM 2538 O O . PHE A 1 309 ? 21.151 -13.462 -26.320 1.00 86.25 309 PHE A O 1
ATOM 2545 N N . SER A 1 310 ? 22.337 -11.566 -26.470 1.00 86.44 310 SER A N 1
ATOM 2546 C CA . SER A 1 310 ? 22.639 -11.746 -27.888 1.00 86.44 310 SER A CA 1
ATOM 2547 C C . SER A 1 310 ? 23.703 -12.820 -28.079 1.00 86.44 310 SER A C 1
ATOM 2549 O O . SER A 1 310 ? 24.654 -12.935 -27.312 1.00 86.44 310 SER A O 1
ATOM 2551 N N . THR A 1 311 ? 23.567 -13.583 -29.159 1.00 88.00 311 THR A N 1
ATOM 2552 C CA . THR A 1 311 ? 24.594 -14.518 -29.631 1.00 88.00 311 THR A CA 1
ATOM 2553 C C . THR A 1 311 ? 25.704 -13.817 -30.421 1.00 88.00 311 THR A C 1
ATOM 2555 O O . THR A 1 311 ? 26.637 -14.470 -30.881 1.00 88.00 311 THR A O 1
ATOM 2558 N N . LEU A 1 312 ? 25.590 -12.502 -30.638 1.00 84.94 312 LEU A N 1
ATOM 2559 C CA . LEU A 1 312 ? 26.596 -11.694 -31.319 1.00 84.94 312 LEU A CA 1
ATOM 2560 C C . LEU A 1 312 ? 27.725 -11.332 -30.351 1.00 84.94 312 LEU A C 1
ATOM 2562 O O . LEU A 1 312 ? 27.479 -10.992 -29.196 1.00 84.94 312 LEU A O 1
ATOM 2566 N N . TYR A 1 313 ? 28.965 -11.365 -30.837 1.00 83.12 313 TYR A N 1
ATOM 2567 C CA . TYR A 1 313 ? 30.111 -10.890 -30.068 1.00 83.12 313 TYR A CA 1
ATOM 2568 C C . TYR A 1 313 ? 30.129 -9.357 -30.019 1.00 83.12 313 TYR A C 1
ATOM 2570 O O . TYR A 1 313 ? 30.088 -8.694 -31.057 1.00 83.12 313 TYR A O 1
ATOM 2578 N N . TRP A 1 314 ? 30.245 -8.807 -28.811 1.00 81.94 314 TRP A N 1
ATOM 2579 C CA . TRP A 1 314 ? 30.333 -7.372 -28.560 1.00 81.94 314 TRP A CA 1
ATOM 2580 C C . TRP A 1 314 ? 31.642 -7.049 -27.830 1.00 81.94 314 TRP A C 1
ATOM 2582 O O . TRP A 1 314 ? 31.868 -7.508 -26.712 1.00 81.94 314 TRP A O 1
ATOM 2592 N N . ASP A 1 315 ? 32.498 -6.225 -28.438 1.00 82.31 315 ASP A N 1
ATOM 2593 C CA . ASP A 1 315 ? 33.708 -5.715 -27.783 1.00 82.31 315 ASP A CA 1
ATOM 2594 C C . ASP A 1 315 ? 33.345 -4.542 -26.856 1.00 82.31 315 ASP A C 1
ATOM 2596 O O . ASP A 1 315 ? 33.078 -3.432 -27.324 1.00 82.31 315 ASP A O 1
ATOM 2600 N N . ILE A 1 316 ? 33.355 -4.789 -25.540 1.00 79.19 316 ILE A N 1
ATOM 2601 C CA . ILE A 1 316 ? 33.008 -3.811 -24.490 1.00 79.19 316 ILE A CA 1
ATOM 2602 C C . ILE A 1 316 ? 33.829 -2.523 -24.629 1.00 79.19 316 ILE A C 1
ATOM 2604 O O . ILE A 1 316 ? 33.307 -1.435 -24.399 1.00 79.19 316 ILE A O 1
ATOM 2608 N N . THR A 1 317 ? 35.093 -2.620 -25.052 1.00 81.88 317 THR A N 1
ATOM 2609 C CA . THR A 1 317 ? 35.994 -1.460 -25.159 1.00 81.88 317 THR A CA 1
ATOM 2610 C C . THR A 1 317 ? 35.630 -0.523 -26.312 1.00 81.88 317 THR A C 1
ATOM 2612 O O . THR A 1 317 ? 36.046 0.636 -26.332 1.00 81.88 317 THR A O 1
ATOM 2615 N N . ARG A 1 318 ? 34.825 -1.003 -27.268 1.00 81.50 318 ARG A N 1
ATOM 2616 C CA . ARG A 1 318 ? 34.396 -0.249 -28.455 1.00 81.50 318 ARG A CA 1
ATOM 2617 C C . ARG A 1 318 ? 32.961 0.256 -28.368 1.00 81.50 318 ARG A C 1
ATOM 2619 O O . ARG A 1 318 ? 32.534 1.001 -29.252 1.00 81.50 318 ARG A O 1
ATOM 2626 N N . ILE A 1 319 ? 32.211 -0.117 -27.331 1.00 77.31 319 ILE A N 1
ATOM 2627 C CA . ILE A 1 319 ? 30.840 0.359 -27.139 1.00 77.31 319 ILE A CA 1
ATOM 2628 C C . ILE A 1 319 ? 30.876 1.845 -26.764 1.00 77.31 319 ILE A C 1
ATOM 2630 O O . ILE A 1 319 ? 31.418 2.229 -25.733 1.00 77.31 319 ILE A O 1
ATOM 2634 N N . ARG A 1 320 ? 30.273 2.685 -27.614 1.00 76.44 320 ARG A N 1
ATOM 2635 C CA . ARG A 1 320 ? 30.115 4.136 -27.388 1.00 76.44 320 ARG A CA 1
ATOM 2636 C C . ARG A 1 320 ? 28.660 4.590 -27.260 1.00 76.44 320 ARG A C 1
ATOM 2638 O O . ARG A 1 320 ? 28.420 5.748 -26.944 1.00 76.44 320 ARG A O 1
ATOM 2645 N N . LEU A 1 321 ? 27.698 3.705 -27.540 1.00 69.88 321 LEU A N 1
ATOM 2646 C CA . LEU A 1 321 ? 26.271 4.053 -27.583 1.00 69.88 321 LEU A CA 1
ATOM 2647 C C . LEU A 1 321 ? 25.652 4.278 -26.198 1.00 69.88 321 LEU A C 1
ATOM 2649 O O . LEU A 1 321 ? 24.631 4.948 -26.088 1.00 69.88 321 LEU A O 1
ATOM 2653 N N . PHE A 1 322 ? 26.228 3.681 -25.158 1.00 69.00 322 PHE A N 1
ATOM 2654 C CA . PHE A 1 322 ? 25.741 3.762 -23.787 1.00 69.00 322 PHE A CA 1
ATOM 2655 C C . PHE A 1 322 ? 26.906 3.562 -22.819 1.00 69.00 322 PHE A C 1
ATOM 2657 O O . PHE A 1 322 ? 27.945 3.013 -23.192 1.00 69.00 322 PHE A O 1
ATOM 2664 N N . ASN A 1 323 ? 26.743 4.023 -21.578 1.00 66.50 323 ASN A N 1
ATOM 2665 C CA . ASN A 1 323 ? 27.780 3.867 -20.567 1.00 66.50 323 ASN A CA 1
ATOM 2666 C C . ASN A 1 323 ? 27.972 2.376 -20.237 1.00 66.50 323 ASN A C 1
ATOM 2668 O O . ASN A 1 323 ? 27.050 1.700 -19.775 1.00 66.50 323 ASN A O 1
ATOM 2672 N N . THR A 1 324 ? 29.174 1.864 -20.488 1.00 62.47 324 THR A N 1
ATOM 2673 C CA . THR A 1 324 ? 29.525 0.453 -20.298 1.00 62.47 324 THR A CA 1
ATOM 2674 C C . THR A 1 324 ? 29.701 0.074 -18.830 1.00 62.47 324 THR A C 1
ATOM 2676 O O . THR A 1 324 ? 29.702 -1.115 -18.519 1.00 62.47 324 THR A O 1
ATOM 2679 N N . SER A 1 325 ? 29.746 1.049 -17.912 1.00 62.16 325 SER A N 1
ATOM 2680 C CA . SER A 1 325 ? 29.745 0.802 -16.462 1.00 62.16 325 SER A CA 1
ATOM 2681 C C . SER A 1 325 ? 28.493 0.070 -15.961 1.00 62.16 325 SER A C 1
ATOM 2683 O O . SER A 1 325 ? 28.477 -0.399 -14.831 1.00 62.16 325 SER A O 1
ATOM 2685 N N . PHE A 1 326 ? 27.443 -0.033 -16.784 1.00 52.97 326 PHE A N 1
ATOM 2686 C CA . PHE A 1 326 ? 26.225 -0.790 -16.490 1.00 52.97 326 PHE A CA 1
ATOM 2687 C C . PHE A 1 326 ? 26.232 -2.238 -17.026 1.00 52.97 326 PHE A C 1
ATOM 2689 O O . PHE A 1 326 ? 25.244 -2.950 -16.820 1.00 52.97 326 PHE A O 1
ATOM 2696 N N . ILE A 1 327 ? 27.285 -2.644 -17.752 1.00 54.94 327 ILE A N 1
ATOM 2697 C CA . ILE A 1 327 ? 27.471 -3.980 -18.365 1.00 54.94 327 ILE A CA 1
ATOM 2698 C C . ILE A 1 327 ? 28.409 -4.871 -17.538 1.00 54.94 327 ILE A C 1
ATOM 2700 O O . ILE A 1 327 ? 28.363 -6.093 -17.663 1.00 54.94 327 ILE A O 1
ATOM 2704 N N . VAL A 1 328 ? 29.278 -4.255 -16.733 1.00 45.88 328 VAL A N 1
ATOM 2705 C CA . VAL A 1 328 ? 30.147 -4.917 -15.749 1.00 45.88 328 VAL A CA 1
ATOM 2706 C C . VAL A 1 328 ? 29.431 -4.841 -14.413 1.00 45.88 328 VAL A C 1
ATOM 2708 O O . VAL A 1 328 ? 29.131 -5.913 -13.843 1.00 45.88 328 VAL A O 1
#

InterPro domains:
  IPR019142 Dymeclin [PTHR12895] (1-323)

pLDDT: mean 89.11, std 11.17, range [42.66, 98.69]

Sequence (328 aa):
MLFLYMLLHRNVGFRNYVLSRINLEKLVLPVLIVLNNGARSSGMINSYNAHHVYLALIVILILSEDDFFCKVAHETMIKDTTWFNSERPLGEISLGGLIILVFVRIIQLNTLKTKDRYLHTNCLAALANMSSYFKNLTSIVCQKLIGLLEVFTRRHAKLIENMRVRAEYDIVQEKESHNYHKDITALEEGILTLLEICNSCLTSNLRSNPHFIYTILYKRNLFDTFQNHPMFQDLIWNICTVINHFSSRVQLLERGSSVSAVLDAIEKGALHWPTDRLKKFPELRFKYVEDDNTVEFFVPYVWRLTFQFSTLYWDITRIRLFNTSFIV

Organism: Litomosoides sigmodontis (NCBI:txid42156)

Secondary structure (DSSP, 8-state):
-HHHHHHHHH-HHHHHHHHT-S-THHHHHHHHHHHHHHHHTTT---HHHHHHHHHHHHHHHHHHT-HHHHHHHHH-EE---TTT-SSS---SEEHHHHHHHHHHHHHHHIIIII--HHHHHHHHHHHHHHGGG--S--HHHHHHHHHHHHHHHHHHHHHHHHHHHHHHH-SS-HHHHHHHHHHHHHHHHHHHHHHHHHHHHHHHHGGG-HHHHHHHHHTHHHHHTTTT-GGGHHHHHHHHHHHHHHHHHHTTSPTT--HHHHHHHHHHHHHT--TTSSPPPPP--------TTTHHHHHHHHHHHHHHH-SS---GGG--SS-GGGT-